Protein AF-0000000069672863 (afdb_homodimer)

Radius of gyration: 20.95 Å; Cα contacts (8 Å, |Δi|>4): 189; chains: 2; bounding box: 41×64×48 Å

Nearest PDB structures (foldseek):
  5hoo-assembly1_B  TM=9.006E-01  e=3.457E-02  Drosophila mauritiana
  7s03-assembly1_A-2  TM=8.846E-01  e=3.664E-02  Homo sapiens
  5hoo-assembly1_A  TM=9.008E-01  e=4.624E-02  Drosophila mauritiana
  4u7b-assembly2_G-2  TM=9.005E-01  e=2.976E-01  Drosophila mauritiana
  4r79-assembly1_B  TM=8.724E-01  e=5.643E-01  Drosophila mauritiana

Foldseek 3Di:
DEAADADDDQLRLLVQLLVVVVVVDDLLLSLLVSCVHHNNPNDQSVRSVVSSVVVVVPDDDSDPPPPPPDPPPPPPDDPPDPPVPPPPPPVSPDPPPSPNPPPPPPPD/DEAADADDDQLRLLVQLLVVVVVVDDLLLSLLVSCVHHNNPNDDSVRSVVSSVVVVVPDDDSDPPPPPPDPPPPPPDDPPDPPVPPPPPPVSPDPPPSPNPPPPPPPD

Solvent-accessible surface area (backbone atoms only — not comparable to full-atom values): 13646 Å² total; per-residue (Å²): 132,58,44,71,43,88,70,80,51,70,48,36,53,48,34,40,49,49,50,39,46,26,63,64,47,49,58,67,56,43,39,34,56,50,26,62,31,52,33,82,82,70,62,53,57,71,56,48,46,52,49,50,52,40,48,72,75,62,58,70,74,63,61,78,68,71,66,66,70,75,72,78,74,80,69,84,75,84,75,65,78,74,74,77,63,75,69,75,68,63,78,70,71,68,85,62,69,70,74,53,73,70,81,70,77,73,70,127,132,60,45,71,43,87,69,78,52,71,46,37,54,48,34,39,49,49,50,39,45,26,63,64,47,50,55,68,55,42,40,33,56,49,25,61,32,52,32,82,83,70,63,56,60,72,56,46,46,52,50,51,53,40,48,73,76,61,60,71,74,63,63,79,72,70,66,68,69,78,73,77,75,78,70,82,75,83,76,65,79,69,77,75,65,76,68,75,69,65,76,70,70,68,84,63,70,70,75,51,74,69,83,70,78,71,72,124

Sequence (216 aa):
MVRNLDTYSKVQVRGTARFLWAKRFKSREIHCEVSAVYGPHVMLRPAIVKWGLQFEDGRTDLTNVKRQGRATTVSKRILHGALGGRYYSQQWQSERRTHCTGFGNIRWMVRNLDTYSKVQVRGTARFLWAKRFKSREIHCEVSAVYGPHVMLRPAIVKWGLQFEDGRTDLTNVKRQGRATTVSKRILHGALGGRYYSQQWQSERRTHCTGFGNIRW

Organism: Araneus ventricosus (NCBI:txid182803)

Secondary structure (DSSP, 8-state):
-PPP-----HHHHHHHHHHHHHTT--HHHHHHHHHHHH-TTS--HHHHHHHHHHHHHT----S------------------------------S--------STT---/-PPP-----HHHHHHHHHHHHHTT--HHHHHHHHHHHH-TTS--HHHHHHHHHHHHHT----S------------------------------S--------STT---

pLDDT: mean 71.73, std 28.73, range [23.58, 98.44]

Structure (mmCIF, N/CA/C/O backbone):
data_AF-0000000069672863-model_v1
#
loop_
_entity.id
_entity.type
_entity.pdbx_description
1 polymer 'Mos1 transposase HTH domain-containing protein'
#
loop_
_atom_site.group_PDB
_atom_site.id
_atom_site.type_symbol
_atom_site.label_atom_id
_atom_site.label_alt_id
_atom_site.label_comp_id
_atom_site.label_asym_id
_atom_site.label_entity_id
_atom_site.label_seq_id
_atom_site.pdbx_PDB_ins_code
_atom_site.Cartn_x
_atom_site.Cartn_y
_atom_site.Cartn_z
_atom_site.occupancy
_atom_site.B_iso_or_equiv
_atom_site.auth_seq_id
_atom_site.auth_comp_id
_atom_site.auth_asym_id
_atom_site.auth_atom_id
_atom_site.pdbx_PDB_model_num
ATOM 1 N N . MET A 1 1 ? 2.553 -2.205 18.281 1 82.88 1 MET A N 1
ATOM 2 C CA . MET A 1 1 ? 1.14 -2.34 17.938 1 82.88 1 MET A CA 1
ATOM 3 C C . MET A 1 1 ? 0.812 -1.565 16.672 1 82.88 1 MET A C 1
ATOM 5 O O . MET A 1 1 ? 1.215 -0.41 16.531 1 82.88 1 MET A O 1
ATOM 9 N N . VAL A 1 2 ? 0.282 -2.213 15.633 1 91.81 2 VAL A N 1
ATOM 10 C CA . VAL A 1 2 ? -0.052 -1.595 14.352 1 91.81 2 VAL A CA 1
ATOM 11 C C . VAL A 1 2 ? -1.453 -0.992 14.414 1 91.81 2 VAL A C 1
ATOM 13 O O . VAL A 1 2 ? -2.244 -1.339 15.297 1 91.81 2 VAL A O 1
ATOM 16 N N . ARG A 1 3 ? -1.724 0.07 13.75 1 94.81 3 ARG A N 1
ATOM 17 C CA . ARG A 1 3 ? -3.08 0.585 13.594 1 94.81 3 ARG A CA 1
ATOM 18 C C . ARG A 1 3 ? -3.896 -0.302 12.656 1 94.81 3 ARG A C 1
ATOM 20 O O . ARG A 1 3 ? -3.506 -0.526 11.508 1 94.81 3 ARG A O 1
ATOM 27 N N . ASN A 1 4 ? -4.973 -0.811 13.164 1 95.19 4 ASN A N 1
ATOM 28 C CA . ASN A 1 4 ? -5.82 -1.626 12.305 1 95.19 4 ASN A CA 1
ATOM 29 C C . ASN A 1 4 ? -6.676 -0.763 11.383 1 95.19 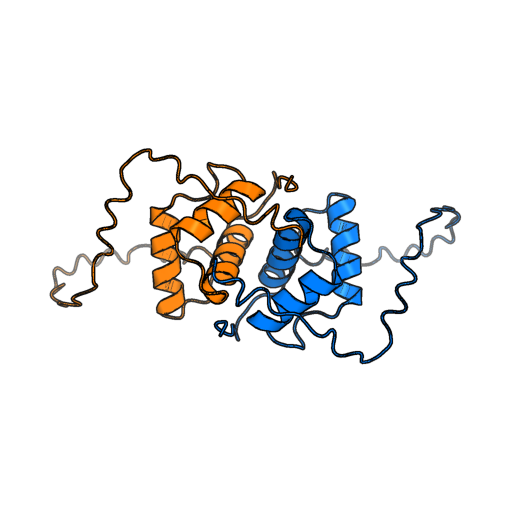4 ASN A C 1
ATOM 31 O O . ASN A 1 4 ? -7.277 0.219 11.82 1 95.19 4 ASN A O 1
ATOM 35 N N . LEU A 1 5 ? -6.691 -1.116 10.141 1 96.88 5 LEU A N 1
ATOM 36 C CA . LEU A 1 5 ? -7.508 -0.416 9.148 1 96.88 5 LEU A CA 1
ATOM 37 C C . LEU A 1 5 ? -8.758 -1.217 8.82 1 96.88 5 LEU A C 1
ATOM 39 O O . LEU A 1 5 ? -8.68 -2.26 8.164 1 96.88 5 LEU A O 1
ATOM 43 N N . ASP A 1 6 ? -9.875 -0.746 9.188 1 93.5 6 ASP A N 1
ATOM 44 C CA . ASP A 1 6 ? -11.125 -1.475 9.023 1 93.5 6 ASP A CA 1
ATOM 45 C C . ASP A 1 6 ? -11.758 -1.188 7.66 1 93.5 6 ASP A C 1
ATOM 47 O O . ASP A 1 6 ? -12.547 -1.984 7.16 1 93.5 6 ASP A O 1
ATOM 51 N N . THR A 1 7 ? -11.469 0.005 7.18 1 95.19 7 THR A N 1
ATOM 52 C CA . THR A 1 7 ? -12.008 0.366 5.875 1 95.19 7 THR A CA 1
ATOM 53 C C . THR A 1 7 ? -10.891 0.453 4.836 1 95.19 7 THR A C 1
ATOM 55 O O . THR A 1 7 ? -9.906 1.158 5.035 1 95.19 7 THR A O 1
ATOM 58 N N . TYR A 1 8 ? -11.062 -0.296 3.854 1 94.19 8 TYR A N 1
ATOM 59 C CA . TYR A 1 8 ? -10.094 -0.339 2.766 1 94.19 8 TYR A CA 1
ATOM 60 C C . TYR A 1 8 ? -10.742 -0.82 1.474 1 94.19 8 TYR A C 1
ATOM 62 O O . TYR A 1 8 ? -11.758 -1.519 1.505 1 94.19 8 TYR A O 1
ATOM 70 N N . SER A 1 9 ? -10.156 -0.44 0.381 1 93.5 9 SER A N 1
ATOM 71 C CA . SER A 1 9 ? -10.594 -0.958 -0.91 1 93.5 9 SER A CA 1
ATOM 72 C C . SER A 1 9 ? -9.703 -2.107 -1.376 1 93.5 9 SER A C 1
ATOM 74 O O . SER A 1 9 ? -8.57 -2.248 -0.915 1 93.5 9 SER A O 1
ATOM 76 N N . LYS A 1 10 ? -10.258 -2.889 -2.303 1 93.62 10 LYS A N 1
ATOM 77 C CA . LYS A 1 10 ? -9.477 -3.98 -2.869 1 93.62 10 LYS A CA 1
ATOM 78 C C . LYS A 1 10 ? -8.219 -3.455 -3.564 1 93.62 10 LYS A C 1
ATOM 80 O O . LYS A 1 10 ? -7.164 -4.082 -3.506 1 93.62 10 LYS A O 1
ATOM 85 N N . VAL A 1 11 ? -8.391 -2.373 -4.211 1 94.12 11 VAL A N 1
ATOM 86 C CA . VAL A 1 11 ? -7.273 -1.771 -4.93 1 94.12 11 VAL A CA 1
ATOM 87 C C . VAL A 1 11 ? -6.172 -1.381 -3.945 1 94.12 11 VAL A C 1
ATOM 89 O O . VAL A 1 11 ? -4.984 -1.571 -4.223 1 94.12 11 VAL A O 1
ATOM 92 N N . GLN A 1 12 ? -6.551 -0.882 -2.783 1 95.38 12 GLN A N 1
ATOM 93 C CA . GLN A 1 12 ? -5.586 -0.505 -1.754 1 95.38 12 GLN A CA 1
ATOM 94 C C . GLN A 1 12 ? -4.805 -1.719 -1.261 1 95.38 12 GLN A C 1
ATOM 96 O O . GLN A 1 12 ? -3.582 -1.663 -1.128 1 95.38 12 GLN A O 1
ATOM 101 N N . VAL A 1 13 ? -5.508 -2.783 -1.028 1 96.62 13 VAL A N 1
ATOM 102 C CA . VAL A 1 13 ? -4.875 -3.994 -0.511 1 96.62 13 VAL A CA 1
ATOM 103 C C . VAL A 1 13 ? -3.924 -4.566 -1.558 1 96.62 13 VAL A C 1
ATOM 105 O O . VAL A 1 13 ? -2.783 -4.918 -1.244 1 96.62 13 VAL A O 1
ATOM 108 N N . ARG A 1 14 ? -4.363 -4.605 -2.783 1 97.38 14 ARG A N 1
ATOM 109 C CA . ARG A 1 14 ? -3.521 -5.125 -3.857 1 97.38 14 ARG A CA 1
ATOM 110 C C . ARG A 1 14 ? -2.314 -4.223 -4.09 1 97.38 14 ARG A C 1
ATOM 112 O O . ARG A 1 14 ? -1.21 -4.707 -4.348 1 97.38 14 ARG A O 1
ATOM 119 N N . GLY A 1 15 ? -2.559 -2.965 -4.004 1 97.69 15 GLY A N 1
ATOM 120 C CA . GLY A 1 15 ? -1.449 -2.029 -4.098 1 97.69 15 GLY A CA 1
ATOM 121 C C . GLY A 1 15 ? -0.426 -2.207 -2.992 1 97.69 15 GLY A C 1
ATOM 122 O O . GLY A 1 15 ? 0.779 -2.098 -3.23 1 97.69 15 GLY A O 1
ATOM 123 N N . THR A 1 16 ? -0.883 -2.447 -1.791 1 98.19 16 THR A N 1
ATOM 124 C CA . THR A 1 16 ? 0.009 -2.721 -0.669 1 98.19 16 THR A CA 1
ATOM 125 C C . THR A 1 16 ? 0.812 -3.994 -0.915 1 98.19 16 THR A C 1
ATOM 127 O O . THR A 1 16 ? 2.021 -4.027 -0.676 1 98.19 16 THR A O 1
ATOM 130 N N . ALA A 1 17 ? 0.138 -5.016 -1.442 1 98.38 17 ALA A N 1
ATOM 131 C CA . ALA A 1 17 ? 0.834 -6.25 -1.789 1 98.38 17 ALA A CA 1
ATOM 132 C C . ALA A 1 17 ? 1.903 -6 -2.848 1 98.38 17 ALA A C 1
ATOM 134 O O . ALA A 1 17 ? 3.012 -6.531 -2.756 1 98.38 17 ALA A O 1
ATOM 135 N N . ARG A 1 18 ? 1.562 -5.191 -3.791 1 98.44 18 ARG A N 1
ATOM 136 C CA . ARG A 1 18 ? 2.508 -4.848 -4.848 1 98.44 18 ARG A CA 1
ATOM 137 C C . ARG A 1 18 ? 3.713 -4.105 -4.285 1 98.44 18 ARG A C 1
ATOM 139 O O . ARG A 1 18 ? 4.852 -4.367 -4.676 1 98.44 18 ARG A O 1
ATOM 146 N N . PHE A 1 19 ? 3.449 -3.236 -3.326 1 98.25 19 PHE A N 1
ATOM 147 C CA . PHE A 1 19 ? 4.504 -2.475 -2.666 1 98.25 19 PHE A CA 1
ATOM 148 C C . PHE A 1 19 ? 5.449 -3.402 -1.909 1 98.25 19 PHE A C 1
ATOM 150 O O . PHE A 1 19 ? 6.668 -3.291 -2.033 1 98.25 19 PHE A O 1
ATOM 157 N N . LEU A 1 20 ? 4.941 -4.305 -1.196 1 98.19 20 LEU A N 1
ATOM 158 C CA . LEU A 1 20 ? 5.75 -5.242 -0.421 1 98.19 20 LEU A CA 1
ATOM 159 C C . LEU A 1 20 ? 6.484 -6.215 -1.338 1 98.19 20 LEU A C 1
ATOM 161 O O . LEU A 1 20 ? 7.625 -6.598 -1.057 1 98.19 20 LEU A O 1
ATOM 165 N N . TRP A 1 21 ? 5.77 -6.547 -2.432 1 97.94 21 TRP A N 1
ATOM 166 C CA . TRP A 1 21 ? 6.414 -7.355 -3.461 1 97.94 21 TRP A CA 1
ATOM 167 C C . TRP A 1 21 ? 7.605 -6.617 -4.066 1 97.94 21 TRP A C 1
ATOM 169 O O . TRP A 1 21 ? 8.672 -7.203 -4.262 1 97.94 21 TRP A O 1
ATOM 179 N N . ALA A 1 22 ? 7.371 -5.371 -4.32 1 98.06 22 ALA A N 1
ATOM 180 C CA . ALA A 1 22 ? 8.453 -4.555 -4.863 1 98.06 22 ALA A CA 1
ATOM 181 C C . ALA A 1 22 ? 9.617 -4.449 -3.881 1 98.06 22 ALA A C 1
ATOM 183 O O . ALA A 1 22 ? 10.773 -4.309 -4.289 1 98.06 22 ALA A O 1
ATOM 184 N N . LYS A 1 23 ? 9.336 -4.484 -2.596 1 97.19 23 LYS A N 1
ATOM 185 C CA . LYS A 1 23 ? 10.359 -4.465 -1.55 1 97.19 23 LYS A CA 1
ATOM 186 C C . LYS A 1 23 ? 11.008 -5.836 -1.395 1 97.19 23 LYS A C 1
ATOM 188 O O . LYS A 1 23 ? 11.836 -6.039 -0.501 1 97.19 23 LYS A O 1
ATOM 193 N N . ARG A 1 24 ? 10.625 -6.824 -2.145 1 96 24 ARG A N 1
ATOM 194 C CA . ARG A 1 24 ? 11.211 -8.156 -2.244 1 96 24 ARG A CA 1
ATOM 195 C C . ARG A 1 24 ? 10.773 -9.039 -1.082 1 96 24 ARG A C 1
ATOM 197 O O . ARG A 1 24 ? 11.461 -9.984 -0.716 1 96 24 ARG A O 1
ATOM 204 N N . PHE A 1 25 ? 9.617 -8.734 -0.494 1 95.88 25 PHE A N 1
ATOM 205 C CA . PHE A 1 25 ? 9.055 -9.617 0.519 1 95.88 25 PHE A CA 1
ATOM 206 C C . PHE A 1 25 ? 8.547 -10.914 -0.111 1 95.88 25 PHE A C 1
ATOM 208 O O . PHE A 1 25 ? 8.016 -10.898 -1.223 1 95.88 25 PHE A O 1
ATOM 215 N N . LYS A 1 26 ? 8.711 -11.977 0.714 1 96 26 LYS A N 1
ATOM 216 C CA . LYS A 1 26 ? 8.125 -13.25 0.302 1 96 26 LYS A CA 1
ATOM 217 C C . LYS A 1 26 ? 6.621 -13.266 0.549 1 96 26 LYS A C 1
ATOM 219 O O . LYS A 1 26 ? 6.113 -12.508 1.372 1 96 26 LYS A O 1
ATOM 224 N N . SER A 1 27 ? 5.957 -14.133 -0.18 1 96.44 27 SER A N 1
ATOM 225 C CA . SER A 1 27 ? 4.504 -14.203 -0.113 1 96.44 27 SER A CA 1
ATOM 226 C C . SER A 1 27 ? 4.023 -14.391 1.321 1 96.44 27 SER A C 1
ATOM 228 O O . SER A 1 27 ? 3.006 -13.828 1.724 1 96.44 27 SER A O 1
ATOM 230 N N . ARG A 1 28 ? 4.727 -15.188 2.049 1 93.75 28 ARG A N 1
ATOM 231 C CA . ARG A 1 28 ? 4.367 -15.414 3.445 1 93.75 28 ARG A CA 1
ATOM 232 C C . ARG A 1 28 ? 4.492 -14.125 4.254 1 93.75 28 ARG A C 1
ATOM 234 O O . ARG A 1 28 ? 3.619 -13.812 5.07 1 93.75 28 ARG A O 1
ATOM 241 N N . GLU A 1 29 ? 5.559 -13.414 4.07 1 95.12 29 GLU A N 1
ATOM 242 C CA . GLU A 1 29 ? 5.789 -12.148 4.77 1 95.12 29 GLU A CA 1
ATOM 243 C C . GLU A 1 29 ? 4.758 -11.102 4.375 1 95.12 29 GLU A C 1
ATOM 245 O O . GLU A 1 29 ? 4.27 -10.352 5.223 1 95.12 29 GLU A O 1
ATOM 250 N N . ILE A 1 30 ? 4.461 -11.133 3.092 1 97.56 30 ILE A N 1
ATOM 251 C CA . ILE A 1 30 ? 3.449 -10.203 2.607 1 97.56 30 ILE A CA 1
ATOM 252 C C . ILE A 1 30 ? 2.113 -10.492 3.285 1 97.56 30 ILE A C 1
ATOM 254 O O . ILE A 1 30 ? 1.446 -9.57 3.773 1 97.56 30 ILE A O 1
ATOM 258 N N . HIS A 1 31 ? 1.798 -11.727 3.332 1 96.75 31 HIS A N 1
ATOM 259 C CA . HIS A 1 31 ? 0.547 -12.109 3.977 1 96.75 31 HIS A CA 1
ATOM 260 C C . HIS A 1 31 ? 0.521 -11.672 5.438 1 96.75 31 HIS A C 1
ATOM 262 O O . HIS A 1 31 ? -0.484 -11.133 5.91 1 96.75 31 HIS A O 1
ATOM 268 N N . CYS A 1 32 ? 1.566 -11.789 6.117 1 95.38 32 CYS A N 1
ATOM 269 C CA . CYS A 1 32 ? 1.652 -11.422 7.523 1 95.38 32 CYS A CA 1
ATOM 270 C C . CYS A 1 32 ? 1.487 -9.914 7.707 1 95.38 32 CYS A C 1
ATOM 272 O O . CYS A 1 32 ? 0.72 -9.469 8.562 1 95.38 32 CYS A O 1
ATOM 274 N N . GLU A 1 33 ? 2.158 -9.188 6.863 1 96.69 33 GLU A N 1
ATOM 275 C CA . GLU A 1 33 ? 2.115 -7.73 6.984 1 96.69 33 GLU A CA 1
ATOM 276 C C . GLU A 1 33 ? 0.731 -7.191 6.637 1 96.69 33 GLU A C 1
ATOM 278 O O . GLU A 1 33 ? 0.2 -6.332 7.344 1 96.69 33 GLU A O 1
ATOM 283 N N . VAL A 1 34 ? 0.149 -7.719 5.625 1 97.38 34 VAL A N 1
ATOM 284 C CA . VAL A 1 34 ? -1.158 -7.258 5.168 1 97.38 34 VAL A CA 1
ATOM 285 C C . VAL A 1 34 ? -2.227 -7.648 6.188 1 97.38 34 VAL A C 1
ATOM 287 O O . VAL A 1 34 ? -3.092 -6.84 6.531 1 97.38 34 VAL A O 1
ATOM 290 N N . SER A 1 35 ? -2.102 -8.844 6.727 1 96.62 35 SER A N 1
ATOM 291 C CA . SER A 1 35 ? -3.084 -9.32 7.695 1 96.62 35 SER A CA 1
ATOM 292 C C . SER A 1 35 ? -2.979 -8.547 9.008 1 96.62 35 SER A C 1
ATOM 294 O O . SER A 1 35 ? -3.982 -8.336 9.695 1 96.62 35 SER A O 1
ATOM 296 N N . ALA A 1 36 ? -1.783 -8.148 9.305 1 95.5 36 ALA A N 1
ATOM 297 C CA . ALA A 1 36 ? -1.552 -7.395 10.539 1 95.5 36 ALA A CA 1
ATOM 298 C C . ALA A 1 36 ? -2.27 -6.047 10.5 1 95.5 36 ALA A C 1
ATOM 300 O O . ALA A 1 36 ? -2.781 -5.582 11.523 1 95.5 36 ALA A O 1
ATOM 301 N N . VAL A 1 37 ? -2.324 -5.484 9.344 1 97.5 37 VAL A N 1
ATOM 302 C CA . VAL A 1 37 ? -2.832 -4.121 9.227 1 97.5 37 VAL A CA 1
ATOM 303 C C . VAL A 1 37 ? -4.316 -4.152 8.867 1 97.5 37 VAL A C 1
ATOM 305 O O . VAL A 1 37 ? -5.117 -3.428 9.469 1 97.5 37 VAL A O 1
ATOM 308 N N . TYR A 1 38 ? -4.727 -5.039 7.957 1 97.25 38 TYR A N 1
ATOM 309 C CA . TYR A 1 38 ? -6.082 -5.004 7.41 1 97.25 38 TYR A CA 1
ATOM 310 C C . TYR A 1 38 ? -6.953 -6.074 8.055 1 97.25 38 TYR A C 1
ATOM 312 O O . TYR A 1 38 ? -8.18 -6.039 7.938 1 97.25 38 TYR A O 1
ATOM 320 N N . GLY A 1 39 ? -6.34 -7.051 8.695 1 95.12 39 GLY A N 1
ATOM 321 C CA . GLY A 1 39 ? -7.082 -8.141 9.297 1 95.12 39 GLY A CA 1
ATOM 322 C C . GLY A 1 39 ? -6.781 -9.492 8.672 1 95.12 39 GLY A C 1
ATOM 323 O O . GLY A 1 39 ? -6.211 -9.555 7.578 1 95.12 39 GLY A O 1
ATOM 324 N N . PRO A 1 40 ? -7.168 -10.539 9.297 1 91.31 40 PRO A N 1
ATOM 325 C CA . PRO A 1 40 ? -6.801 -11.883 8.852 1 91.31 40 PRO A CA 1
ATOM 326 C C . PRO A 1 40 ? -7.57 -12.32 7.605 1 91.31 40 PRO A C 1
ATOM 328 O O . PRO A 1 40 ? -7.133 -13.227 6.891 1 91.31 40 PRO A O 1
ATOM 331 N N . HIS A 1 41 ? -8.703 -11.688 7.254 1 90.75 41 HIS A N 1
ATOM 332 C CA . HIS A 1 41 ? -9.547 -12.148 6.16 1 90.75 41 HIS A CA 1
ATOM 333 C C . HIS A 1 41 ? -9.398 -11.258 4.93 1 90.75 41 HIS A C 1
ATOM 335 O O . HIS A 1 41 ? -10.164 -11.383 3.973 1 90.75 41 HIS A O 1
ATOM 341 N N . VAL A 1 42 ? -8.43 -10.469 4.895 1 95.06 42 VAL A N 1
ATOM 342 C CA . VAL A 1 42 ? -8.312 -9.461 3.844 1 95.06 42 VAL A CA 1
ATOM 343 C C . VAL A 1 42 ? -7.906 -10.133 2.533 1 95.06 42 VAL A C 1
ATOM 345 O O . VAL A 1 42 ? -8.469 -9.828 1.475 1 95.06 42 VAL A O 1
ATOM 348 N N . MET A 1 43 ? -6.844 -11.016 2.598 1 95 43 MET A N 1
ATOM 349 C CA . MET A 1 43 ? -6.324 -11.68 1.408 1 95 43 MET A CA 1
ATOM 350 C C . MET A 1 43 ? -5.645 -13 1.775 1 95 43 MET A C 1
ATOM 352 O O . MET A 1 43 ? -4.738 -13.023 2.611 1 95 43 MET A O 1
ATOM 356 N N . LEU A 1 44 ? -6.074 -14.016 1.121 1 94.25 44 LEU A N 1
ATOM 357 C CA . LEU A 1 44 ? -5.504 -15.328 1.389 1 94.25 44 LEU A CA 1
ATOM 358 C C . LEU A 1 44 ? -4.133 -15.477 0.733 1 94.25 44 LEU A C 1
ATOM 360 O O . LEU A 1 44 ? -3.84 -14.797 -0.254 1 94.25 44 LEU A O 1
ATOM 364 N N . ARG A 1 45 ? -3.375 -16.312 1.298 1 93.88 45 ARG A N 1
ATOM 365 C CA . ARG A 1 45 ? -2.002 -16.5 0.839 1 93.88 45 ARG A CA 1
ATOM 366 C C . ARG A 1 45 ? -1.964 -16.906 -0.628 1 93.88 45 ARG A C 1
ATOM 368 O O . ARG A 1 45 ? -1.159 -16.391 -1.404 1 93.88 45 ARG A O 1
ATOM 375 N N . PRO A 1 46 ? -2.857 -17.875 -1.082 1 95.81 46 PRO A N 1
ATOM 376 C CA . PRO A 1 46 ? -2.824 -18.219 -2.508 1 95.81 46 PRO A CA 1
ATOM 377 C C . PRO A 1 46 ? -3.105 -17 -3.404 1 95.81 46 PRO A C 1
ATOM 379 O O . PRO A 1 46 ? -2.553 -16.906 -4.504 1 95.81 46 PRO A O 1
ATOM 382 N N . ALA A 1 47 ? -3.949 -16.203 -2.934 1 96.69 47 ALA A N 1
ATOM 383 C CA . ALA A 1 47 ? -4.246 -14.992 -3.695 1 96.69 47 ALA A CA 1
ATOM 384 C C . ALA A 1 47 ? -3.033 -14.07 -3.76 1 96.69 47 ALA A C 1
ATOM 386 O O . ALA A 1 47 ? -2.746 -13.484 -4.805 1 96.69 47 ALA A O 1
ATOM 387 N N . ILE A 1 48 ? -2.305 -14.016 -2.691 1 97.44 48 ILE A N 1
ATOM 388 C CA . ILE A 1 48 ? -1.1 -13.203 -2.652 1 97.44 48 ILE A CA 1
ATOM 389 C C . ILE A 1 48 ? -0.068 -13.75 -3.633 1 97.44 48 ILE A C 1
ATOM 391 O O . ILE A 1 48 ? 0.569 -12.992 -4.367 1 97.44 48 ILE A O 1
ATOM 395 N N . VAL A 1 49 ? 0.07 -15.031 -3.664 1 97.06 49 VAL A N 1
ATOM 396 C CA . VAL A 1 49 ? 1 -15.68 -4.586 1 97.06 49 VAL A CA 1
ATOM 397 C C . VAL A 1 49 ? 0.595 -15.367 -6.027 1 97.06 49 VAL A C 1
ATOM 399 O O . VAL A 1 49 ? 1.441 -15.039 -6.859 1 97.06 49 VAL A O 1
ATOM 402 N N . LYS A 1 50 ? -0.699 -15.477 -6.266 1 96.56 50 LYS A N 1
ATOM 403 C CA . LYS A 1 50 ? -1.214 -15.211 -7.605 1 96.56 50 LYS A CA 1
ATOM 404 C C . LYS A 1 50 ? -0.918 -13.781 -8.031 1 96.56 50 LYS A C 1
ATOM 406 O O . LYS A 1 50 ? -0.479 -13.539 -9.156 1 96.56 50 LYS A O 1
ATOM 411 N N . TRP A 1 51 ? -1.174 -12.859 -7.188 1 96.69 51 TRP A N 1
ATOM 412 C CA . TRP A 1 51 ? -0.877 -11.469 -7.496 1 96.69 51 TRP A CA 1
ATOM 413 C C . TRP A 1 51 ? 0.619 -11.266 -7.719 1 96.69 51 TRP A C 1
ATOM 415 O O . TRP A 1 51 ? 1.025 -10.5 -8.594 1 96.69 51 TRP A O 1
ATOM 425 N N . GLY A 1 52 ? 1.439 -11.922 -6.855 1 97.12 52 GLY A N 1
ATOM 426 C CA . GLY A 1 52 ? 2.877 -11.844 -7.066 1 97.12 52 GLY A CA 1
ATOM 427 C C . GLY A 1 52 ? 3.297 -12.25 -8.469 1 97.12 52 GLY A C 1
ATOM 428 O O . GLY A 1 52 ? 4.156 -11.609 -9.07 1 97.12 52 GLY A O 1
ATOM 429 N N . LEU A 1 53 ? 2.709 -13.273 -8.914 1 96.81 53 LEU A N 1
ATOM 430 C CA . LEU A 1 53 ? 2.988 -13.75 -10.266 1 96.81 53 LEU A CA 1
ATOM 431 C C . LEU A 1 53 ? 2.545 -12.719 -11.297 1 96.81 53 LEU A C 1
ATOM 433 O O . LEU A 1 53 ? 3.234 -12.5 -12.297 1 96.81 53 LEU A O 1
ATOM 437 N N . GLN A 1 54 ? 1.467 -12.133 -11.086 1 96.38 54 GLN A N 1
ATOM 438 C CA . GLN A 1 54 ? 0.969 -11.109 -12 1 96.38 54 GLN A CA 1
ATOM 439 C C . GLN A 1 54 ? 1.875 -9.875 -11.992 1 96.38 54 GLN A C 1
ATOM 441 O O . GLN A 1 54 ? 2.107 -9.266 -13.031 1 96.38 54 GLN A O 1
ATOM 446 N N . PHE A 1 55 ? 2.373 -9.523 -10.844 1 96.62 55 PHE A N 1
ATOM 447 C CA . PHE A 1 55 ? 3.303 -8.406 -10.766 1 96.62 55 PHE A CA 1
ATOM 448 C C . PHE A 1 55 ? 4.598 -8.719 -11.508 1 96.62 55 PHE A C 1
ATOM 450 O O . PHE A 1 55 ? 5.168 -7.852 -12.172 1 96.62 55 PHE A O 1
ATOM 457 N N . GLU A 1 56 ? 4.996 -9.945 -11.336 1 96.69 56 GLU A N 1
ATOM 458 C CA . GLU A 1 56 ? 6.191 -10.391 -12.047 1 96.69 56 GLU A CA 1
ATOM 459 C C . GLU A 1 56 ? 6 -10.328 -13.555 1 96.69 56 GLU A C 1
ATOM 461 O O . GLU A 1 56 ? 6.926 -9.984 -14.297 1 96.69 56 GLU A O 1
ATOM 466 N N . ASP A 1 57 ? 4.816 -10.586 -14.031 1 95.62 57 ASP A N 1
ATOM 467 C CA . ASP A 1 57 ? 4.48 -10.562 -15.453 1 95.62 57 ASP A CA 1
ATOM 468 C C . ASP A 1 57 ? 4.301 -9.133 -15.953 1 95.62 57 ASP A C 1
ATOM 470 O O . ASP A 1 57 ? 4.191 -8.906 -17.156 1 95.62 57 ASP A O 1
ATOM 474 N N . GLY A 1 58 ? 4.191 -8.188 -15.039 1 93.69 58 GLY A N 1
ATOM 475 C CA . GLY A 1 58 ? 4.16 -6.793 -15.43 1 93.69 58 GLY A CA 1
ATOM 476 C C . GLY A 1 58 ? 2.783 -6.168 -15.312 1 93.69 58 GLY A C 1
ATOM 477 O O . GLY A 1 58 ? 2.539 -5.082 -15.844 1 93.69 58 GLY A O 1
ATOM 478 N N . ARG A 1 59 ? 1.897 -6.809 -14.625 1 91.81 59 ARG A N 1
ATOM 479 C CA . ARG A 1 59 ? 0.564 -6.242 -14.453 1 91.81 59 ARG A CA 1
ATOM 480 C C . ARG A 1 59 ? 0.61 -4.988 -13.586 1 91.81 59 ARG A C 1
ATOM 482 O O . ARG A 1 59 ? 1.208 -4.992 -12.508 1 91.81 59 ARG A O 1
ATOM 489 N N . THR A 1 60 ? -0.049 -3.914 -14 1 90.56 60 THR A N 1
ATOM 490 C CA . THR A 1 60 ? -0.056 -2.652 -13.266 1 90.56 60 THR A CA 1
ATOM 491 C C . THR A 1 60 ? -1.474 -2.283 -12.836 1 90.56 60 THR A C 1
ATOM 493 O O . THR A 1 60 ? -1.662 -1.456 -11.938 1 90.56 60 THR A O 1
ATOM 496 N N . ASP A 1 61 ? -2.4 -2.9 -13.523 1 91.44 61 ASP A N 1
ATOM 497 C CA . ASP A 1 61 ? -3.795 -2.648 -13.172 1 91.44 61 ASP A CA 1
ATOM 498 C C . ASP A 1 61 ? -4.207 -3.465 -11.945 1 91.44 61 ASP A C 1
ATOM 500 O O . ASP A 1 61 ? -4.125 -4.695 -11.961 1 91.44 61 ASP A O 1
ATOM 504 N N . LEU A 1 62 ? -4.648 -2.811 -11 1 93.88 62 LEU A N 1
ATOM 505 C CA . LEU A 1 62 ? -4.969 -3.447 -9.734 1 93.88 62 LEU A CA 1
ATOM 506 C C . LEU A 1 62 ? -6.461 -3.729 -9.625 1 93.88 62 LEU A C 1
ATOM 508 O O . LEU A 1 62 ? -6.934 -4.223 -8.602 1 93.88 62 LEU A O 1
ATOM 512 N N . THR A 1 63 ? -7.18 -3.27 -10.734 1 87.38 63 THR A N 1
ATOM 513 C CA . THR A 1 63 ? -8.625 -3.473 -10.742 1 87.38 63 THR A CA 1
ATOM 514 C C . THR A 1 63 ? -8.984 -4.812 -11.383 1 87.38 63 THR A C 1
ATOM 516 O O . THR A 1 63 ? -8.133 -5.449 -12.016 1 87.38 63 THR A O 1
ATOM 519 N N . ASN A 1 64 ? -10.156 -5.273 -10.977 1 73.25 64 ASN A N 1
ATOM 520 C CA . ASN A 1 64 ? -10.578 -6.52 -11.609 1 73.25 64 ASN A CA 1
ATOM 521 C C . ASN A 1 64 ? -10.664 -6.375 -13.125 1 73.25 64 ASN A C 1
ATOM 523 O O . ASN A 1 64 ? -11.188 -5.379 -13.625 1 73.25 64 ASN A O 1
ATOM 527 N N . VAL A 1 65 ? -9.906 -7.023 -13.742 1 56.56 65 VAL A N 1
ATOM 528 C CA . VAL A 1 65 ? -10.062 -7.039 -15.195 1 56.56 65 VAL A CA 1
ATOM 529 C C . VAL A 1 65 ? -11.516 -7.316 -15.555 1 56.56 65 VAL A C 1
ATOM 531 O O . VAL A 1 65 ? -12.109 -8.289 -15.078 1 56.56 65 VAL A O 1
ATOM 534 N N . LYS A 1 66 ? -12.289 -6.141 -15.836 1 53.31 66 LYS A N 1
ATOM 535 C CA . LYS A 1 66 ? -13.602 -6.461 -16.391 1 53.31 66 LYS A CA 1
ATOM 536 C C . LYS A 1 66 ? -13.539 -7.719 -17.25 1 53.31 66 LYS A C 1
ATOM 538 O O . LYS A 1 66 ? -12.656 -7.855 -18.094 1 53.31 66 LYS A O 1
ATOM 543 N N . ARG A 1 67 ? -13.828 -8.797 -16.578 1 46.78 67 ARG A N 1
ATOM 544 C CA . ARG A 1 67 ? -14.102 -9.883 -17.516 1 46.78 67 ARG A CA 1
ATOM 545 C C . ARG A 1 67 ? -14.836 -9.367 -18.75 1 46.78 67 ARG A C 1
ATOM 547 O O . ARG A 1 67 ? -15.891 -8.742 -18.625 1 46.78 67 ARG A O 1
ATOM 554 N N . GLN A 1 68 ? -14.18 -8.703 -19.547 1 45.31 68 GLN A N 1
ATOM 555 C CA . GLN A 1 68 ? -15.031 -8.664 -20.734 1 45.31 68 GLN A CA 1
ATOM 556 C C . GLN A 1 68 ? -15.789 -9.977 -20.906 1 45.31 68 GLN A C 1
ATOM 558 O O . GLN A 1 68 ? -15.266 -11.047 -20.594 1 45.31 68 GLN A O 1
ATOM 563 N N . GLY A 1 69 ? -17 -9.922 -20.531 1 39.59 69 GLY A N 1
ATOM 564 C CA . GLY A 1 69 ? -17.812 -11.102 -20.812 1 39.59 69 GLY A CA 1
ATOM 565 C C . GLY A 1 69 ? -17.188 -12.023 -21.844 1 39.59 69 GLY A C 1
ATOM 566 O O . GLY A 1 69 ? -16.375 -11.586 -22.656 1 39.59 69 GLY A O 1
ATOM 567 N N . ARG A 1 70 ? -17.156 -13.266 -21.734 1 44.88 70 ARG A N 1
ATOM 568 C CA . ARG A 1 70 ? -16.938 -14.32 -22.719 1 44.88 70 ARG A CA 1
ATOM 569 C C . ARG A 1 70 ? -17.516 -13.938 -24.078 1 44.88 70 ARG A C 1
ATOM 571 O O . ARG A 1 70 ? -18.703 -13.617 -24.172 1 44.88 70 ARG A O 1
ATOM 578 N N . ALA A 1 71 ? -16.906 -13.508 -24.984 1 44.41 71 ALA A N 1
ATOM 579 C CA . ALA A 1 71 ? -17.359 -13.977 -26.281 1 44.41 71 ALA A CA 1
ATOM 580 C C . ALA A 1 71 ? -17.625 -15.477 -26.266 1 44.41 71 ALA A C 1
ATOM 582 O O . ALA A 1 71 ? -16.828 -16.25 -25.734 1 44.41 71 ALA A O 1
ATOM 583 N N . THR A 1 72 ? -18.859 -16.141 -26.203 1 41.31 72 THR A N 1
ATOM 584 C CA . THR A 1 72 ? -19.234 -17.547 -26.266 1 41.31 72 THR A CA 1
ATOM 585 C C . THR A 1 72 ? -18.344 -18.297 -27.25 1 41.31 72 THR A C 1
ATOM 587 O O . THR A 1 72 ? -18.672 -19.422 -27.672 1 41.31 72 THR A O 1
ATOM 590 N N . THR A 1 73 ? -17.484 -17.734 -28.047 1 39.03 73 THR A N 1
ATOM 591 C CA . THR A 1 73 ? -16.984 -18.734 -28.984 1 39.03 73 THR A CA 1
ATOM 592 C C . THR A 1 73 ? -16.125 -19.766 -28.281 1 39.03 73 THR A C 1
ATOM 594 O O . THR A 1 73 ? -15.102 -19.438 -27.672 1 39.03 73 THR A O 1
ATOM 597 N N . VAL A 1 74 ? -16.766 -20.906 -27.75 1 38.38 74 VAL A N 1
ATOM 598 C CA . VAL A 1 74 ? -16.203 -22.172 -27.281 1 38.38 74 VAL A CA 1
ATOM 599 C C . VAL A 1 74 ? -15.062 -22.609 -28.188 1 38.38 74 VAL A C 1
ATOM 601 O O . VAL A 1 74 ? -15.297 -23.094 -29.297 1 38.38 74 VAL A O 1
ATOM 604 N N . SER A 1 75 ? -14.25 -21.766 -28.812 1 35.5 75 SER A N 1
ATOM 605 C CA . SER A 1 75 ? -13.297 -22.547 -29.609 1 35.5 75 SER A CA 1
ATOM 606 C C . SER A 1 75 ? -12.445 -23.438 -28.734 1 35.5 75 SER A C 1
ATOM 608 O O . SER A 1 75 ? -12.102 -23.078 -27.609 1 35.5 75 SER A O 1
ATOM 610 N N . LYS A 1 76 ? -12.25 -24.797 -28.953 1 33.72 76 LYS A N 1
ATOM 611 C CA . LYS A 1 76 ? -11.555 -25.984 -28.438 1 33.72 76 LYS A CA 1
ATOM 612 C C . LYS A 1 76 ? -10.055 -25.719 -28.297 1 33.72 76 LYS A C 1
ATOM 614 O O . LYS A 1 76 ? -9.289 -26.609 -27.969 1 33.72 76 LYS A O 1
ATOM 619 N N . ARG A 1 77 ? -9.484 -24.625 -28.828 1 29.61 77 ARG A N 1
ATOM 620 C CA . ARG A 1 77 ? -8.102 -24.906 -29.219 1 29.61 77 ARG A CA 1
ATOM 621 C C . ARG A 1 77 ? -7.277 -25.359 -28.016 1 29.61 77 ARG A C 1
ATOM 623 O O . ARG A 1 77 ? -7.672 -25.141 -26.875 1 29.61 77 ARG A O 1
ATOM 630 N N . ILE A 1 78 ? -5.766 -25.484 -28.297 1 30.66 78 ILE A N 1
ATOM 631 C CA . ILE A 1 78 ? -4.547 -26.234 -28.031 1 30.66 78 ILE A CA 1
ATOM 632 C C . ILE A 1 78 ? -3.885 -25.719 -26.75 1 30.66 78 ILE A C 1
ATOM 634 O O . ILE A 1 78 ? -3.41 -24.578 -26.719 1 30.66 78 ILE A O 1
ATOM 638 N N . LEU A 1 79 ? -4.441 -25.797 -25.594 1 28.38 79 LEU A N 1
ATOM 639 C CA . LEU A 1 79 ? -3.818 -25.297 -24.375 1 28.38 79 LEU A CA 1
ATOM 640 C C . LEU A 1 79 ? -2.426 -25.891 -24.188 1 28.38 79 LEU A C 1
ATOM 642 O O . LEU A 1 79 ? -1.851 -25.828 -23.094 1 28.38 79 LEU A O 1
ATOM 646 N N . HIS A 1 80 ? -1.729 -26.203 -25.25 1 29.11 80 HIS A N 1
ATOM 647 C CA . HIS A 1 80 ? -0.612 -27.047 -24.828 1 29.11 80 HIS A CA 1
ATOM 648 C C . HIS A 1 80 ? 0.406 -26.25 -24.031 1 29.11 80 HIS A C 1
ATOM 650 O O . HIS A 1 80 ? 1.468 -26.766 -23.672 1 29.11 80 HIS A O 1
ATOM 656 N N . GLY A 1 81 ? 0.314 -24.922 -23.922 1 29.61 81 GLY A N 1
ATOM 657 C CA . GLY A 1 81 ? 1.657 -24.453 -23.641 1 29.61 81 GLY A CA 1
ATOM 658 C C . GLY A 1 81 ? 2.213 -24.969 -22.328 1 29.61 81 GLY A C 1
ATOM 659 O O . GLY A 1 81 ? 1.459 -25.219 -21.391 1 29.61 81 GLY A O 1
ATOM 660 N N . ALA A 1 82 ? 3.336 -25.797 -22.344 1 29.58 82 ALA A N 1
ATOM 661 C CA . ALA A 1 82 ? 4.219 -26.469 -21.391 1 29.58 82 ALA A CA 1
ATOM 662 C C . ALA A 1 82 ? 4.727 -25.484 -20.344 1 29.58 82 ALA A C 1
ATOM 664 O O . ALA A 1 82 ? 5.891 -25.078 -20.359 1 29.58 82 ALA A O 1
ATOM 665 N N . LEU A 1 83 ? 4.125 -24.344 -20.141 1 29.64 83 LEU A N 1
ATOM 666 C CA . LEU A 1 83 ? 4.969 -23.5 -19.297 1 29.64 83 LEU A CA 1
ATOM 667 C C . LEU A 1 83 ? 5.32 -24.219 -18 1 29.64 83 LEU A C 1
ATOM 669 O O . LEU A 1 83 ? 4.449 -24.828 -17.359 1 29.64 83 LEU A O 1
ATOM 673 N N . GLY A 1 84 ? 6.469 -24.938 -17.906 1 30.28 84 GLY A N 1
ATOM 674 C CA . GLY A 1 84 ? 7.16 -25.5 -16.75 1 30.28 84 GLY A CA 1
ATOM 675 C C . GLY A 1 84 ? 7.023 -24.656 -15.5 1 30.28 84 GLY A C 1
ATOM 676 O O . GLY A 1 84 ? 7.973 -24 -15.078 1 30.28 84 GLY A O 1
ATOM 677 N N . GLY A 1 85 ? 6.012 -23.875 -15.445 1 33.22 85 GLY A N 1
ATOM 678 C CA . GLY A 1 85 ? 6.051 -23.031 -14.266 1 33.22 85 GLY A CA 1
ATOM 679 C C . GLY A 1 85 ? 6.258 -23.812 -12.977 1 33.22 85 GLY A C 1
ATOM 680 O O . GLY A 1 85 ? 5.883 -24.984 -12.891 1 33.22 85 GLY A O 1
ATOM 681 N N . ARG A 1 86 ? 7.445 -23.781 -12.461 1 30.16 86 ARG A N 1
ATOM 682 C CA . ARG A 1 86 ? 7.727 -24.266 -11.117 1 30.16 86 ARG A CA 1
ATOM 683 C C . ARG A 1 86 ? 6.551 -24.016 -10.18 1 30.16 86 ARG A C 1
ATOM 685 O O . ARG A 1 86 ? 6.117 -22.875 -10.016 1 30.16 86 ARG A O 1
ATOM 692 N N . TYR A 1 87 ? 5.508 -24.891 -10.328 1 31.62 87 TYR A N 1
ATOM 693 C CA . TYR A 1 87 ? 4.504 -24.984 -9.273 1 31.62 87 TYR A CA 1
ATOM 694 C C . TYR A 1 87 ? 5.109 -24.641 -7.918 1 31.62 87 TYR A C 1
ATOM 696 O O . TYR A 1 87 ? 6.16 -25.172 -7.551 1 31.62 87 TYR A O 1
ATOM 704 N N . TYR A 1 88 ? 5.18 -23.359 -7.637 1 32.78 88 TYR A N 1
ATOM 705 C CA . TYR A 1 88 ? 5.336 -23.141 -6.203 1 32.78 88 TYR A CA 1
ATOM 706 C C . TYR A 1 88 ? 4.477 -24.125 -5.406 1 32.78 88 TYR A C 1
ATOM 708 O O . TYR A 1 88 ? 3.246 -24.062 -5.461 1 32.78 88 TYR A O 1
ATOM 716 N N . SER A 1 89 ? 4.648 -25.391 -5.586 1 36.03 89 SER A N 1
ATOM 717 C CA . SER A 1 89 ? 4.074 -26.359 -4.664 1 36.03 89 SER A CA 1
ATOM 718 C C . SER A 1 89 ? 4.043 -25.812 -3.238 1 36.03 89 SER A C 1
ATOM 720 O O . SER A 1 89 ? 4.801 -26.281 -2.379 1 36.03 89 SER A O 1
ATOM 722 N N . GLN A 1 90 ? 4.223 -24.516 -3.064 1 35.75 90 GLN A N 1
ATOM 723 C CA . GLN A 1 90 ? 4.027 -24.328 -1.63 1 35.75 90 GLN A CA 1
ATOM 724 C C . GLN A 1 90 ? 2.691 -24.906 -1.178 1 35.75 90 GLN A C 1
ATOM 726 O O . GLN A 1 90 ? 1.649 -24.625 -1.772 1 35.75 90 GLN A O 1
ATOM 731 N N . GLN A 1 91 ? 2.553 -26.188 -0.919 1 32.62 91 GLN A N 1
ATOM 732 C CA . GLN A 1 91 ? 1.499 -26.75 -0.076 1 32.62 91 GLN A CA 1
ATOM 733 C C . GLN A 1 91 ? 0.937 -25.688 0.869 1 32.62 91 GLN A C 1
ATOM 735 O O . GLN A 1 91 ? 1.587 -25.312 1.847 1 32.62 91 GLN A O 1
ATOM 740 N N . TRP A 1 92 ? 0.494 -24.641 0.4 1 41.69 92 TRP A N 1
ATOM 741 C CA . TRP A 1 92 ? -0.106 -23.547 1.15 1 41.69 92 TRP A CA 1
ATOM 742 C C . TRP A 1 92 ? -1.187 -24.062 2.096 1 41.69 92 TRP A C 1
ATOM 744 O O . TRP A 1 92 ? -1.938 -23.281 2.676 1 41.69 92 TRP A O 1
ATOM 754 N N . GLN A 1 93 ? -1.619 -25.328 1.969 1 33.88 93 GLN A N 1
ATOM 755 C CA . GLN A 1 93 ? -2.83 -25.75 2.664 1 33.88 93 GLN A CA 1
ATOM 756 C C . GLN A 1 93 ? -2.785 -25.359 4.137 1 33.88 93 GLN A C 1
ATOM 758 O O . GLN A 1 93 ? -3.822 -25.078 4.746 1 33.88 93 GLN A O 1
ATOM 763 N N . SER A 1 94 ? -1.744 -26.031 4.914 1 35.44 94 SER A N 1
ATOM 764 C CA . SER A 1 94 ? -2.133 -26.219 6.305 1 35.44 94 SER A CA 1
ATOM 765 C C . SER A 1 94 ? -2.414 -24.891 6.992 1 35.44 94 SER A C 1
ATOM 767 O O . SER A 1 94 ? -1.875 -23.859 6.598 1 35.44 94 SER A O 1
ATOM 769 N N . GLU A 1 95 ? -3.549 -24.734 7.777 1 38.12 95 GLU A N 1
ATOM 770 C CA . GLU A 1 95 ? -3.895 -23.734 8.781 1 38.12 95 GLU A CA 1
ATOM 771 C C . GLU A 1 95 ? -2.656 -23.25 9.531 1 38.12 95 GLU A C 1
ATOM 773 O O . GLU A 1 95 ? -2.717 -22.969 10.727 1 38.12 95 GLU A O 1
ATOM 778 N N . ARG A 1 96 ? -1.43 -23.531 9.047 1 38.06 96 ARG A N 1
ATOM 779 C CA . ARG A 1 96 ? -0.37 -23.078 9.938 1 38.06 96 ARG A CA 1
ATOM 780 C C . ARG A 1 96 ? -0.365 -21.547 10.039 1 38.06 96 ARG A C 1
ATOM 782 O O . ARG A 1 96 ? -0.318 -20.859 9.023 1 38.06 96 ARG A O 1
ATOM 789 N N . ARG A 1 97 ? -1.011 -21.062 11.031 1 44.34 97 ARG A N 1
ATOM 790 C CA . ARG A 1 97 ? -0.862 -19.703 11.508 1 44.34 97 ARG A CA 1
ATOM 791 C C . ARG A 1 97 ? 0.53 -19.156 11.188 1 44.34 97 ARG A C 1
ATOM 793 O O . ARG A 1 97 ? 1.524 -19.625 11.742 1 44.34 97 ARG A O 1
ATOM 800 N N . THR A 1 98 ? 0.668 -18.969 9.781 1 53 98 THR A N 1
ATOM 801 C CA . THR A 1 98 ? 1.939 -18.297 9.516 1 53 98 THR A CA 1
ATOM 802 C C . THR A 1 98 ? 2.322 -17.375 10.664 1 53 98 THR A C 1
ATOM 804 O O . THR A 1 98 ? 1.535 -16.516 11.062 1 53 98 THR A O 1
ATOM 807 N N . HIS A 1 99 ? 3.049 -18.016 11.562 1 53.06 99 HIS A N 1
ATOM 808 C CA . HIS A 1 99 ? 3.615 -17.125 12.578 1 53.06 99 HIS A CA 1
ATOM 809 C C . HIS A 1 99 ? 4.234 -15.891 11.953 1 53.06 99 HIS A C 1
ATOM 811 O O . HIS A 1 99 ? 5.172 -15.992 11.156 1 53.06 99 HIS A O 1
ATOM 817 N N . CYS A 1 100 ? 3.393 -14.977 11.609 1 62.03 100 CYS A N 1
ATOM 818 C CA . CYS A 1 100 ? 3.869 -13.656 11.203 1 62.03 100 CYS A CA 1
ATOM 819 C C . CYS A 1 100 ? 4.895 -13.117 12.195 1 62.03 100 CYS A C 1
ATOM 821 O O . CYS A 1 100 ? 4.605 -13 13.391 1 62.03 100 CYS A O 1
ATOM 823 N N . THR A 1 101 ? 6.09 -13.43 12.062 1 50.84 101 THR A N 1
ATOM 824 C CA . THR A 1 101 ? 7.059 -12.711 12.883 1 50.84 101 THR A CA 1
ATOM 825 C C . THR A 1 101 ? 6.984 -11.211 12.625 1 50.84 101 THR A C 1
ATOM 827 O O . THR A 1 101 ? 7.094 -10.773 11.484 1 50.84 101 THR A O 1
ATOM 830 N N . GLY A 1 102 ? 6.145 -10.562 13.406 1 44.12 102 GLY A N 1
ATOM 831 C CA . GLY A 1 102 ? 5.949 -9.125 13.344 1 44.12 102 GLY A CA 1
ATOM 832 C C . GLY A 1 102 ? 7.223 -8.367 13.016 1 44.12 102 GLY A C 1
ATOM 833 O O . GLY A 1 102 ? 8.305 -8.711 13.5 1 44.12 102 GLY A O 1
ATOM 834 N N . PHE A 1 103 ? 7.332 -7.68 11.867 1 42.34 103 PHE A N 1
ATOM 835 C CA . PHE A 1 103 ? 8.367 -6.688 11.594 1 42.34 103 PHE A CA 1
ATOM 836 C C . PHE A 1 103 ? 8.547 -5.75 12.781 1 42.34 103 PHE A C 1
ATOM 838 O O . PHE A 1 103 ? 9.359 -4.824 12.734 1 42.34 103 PHE A O 1
ATOM 845 N N . GLY A 1 104 ? 7.641 -5.68 13.758 1 36.5 104 GLY A N 1
ATOM 846 C CA . GLY A 1 104 ? 7.695 -4.668 14.797 1 36.5 104 GLY A CA 1
ATOM 847 C C . GLY A 1 104 ? 9.102 -4.418 15.312 1 36.5 104 GLY A C 1
ATOM 848 O O . GLY A 1 104 ? 9.555 -3.273 15.367 1 36.5 104 GLY A O 1
ATOM 849 N N . ASN A 1 105 ? 9.562 -5.246 16.297 1 32.72 105 ASN A N 1
ATOM 850 C CA . ASN A 1 105 ? 10.5 -4.902 17.359 1 32.72 105 ASN A CA 1
ATOM 851 C C . ASN A 1 105 ? 11.93 -4.797 16.844 1 32.72 105 ASN A C 1
ATOM 853 O O . ASN A 1 105 ? 12.875 -5.207 17.531 1 32.72 105 ASN A O 1
ATOM 857 N N . ILE A 1 106 ? 12.195 -4.848 15.641 1 29.88 106 ILE A N 1
ATOM 858 C CA . ILE A 1 106 ? 13.633 -4.605 15.617 1 29.88 106 ILE A CA 1
ATOM 859 C C . ILE A 1 106 ? 13.914 -3.139 15.922 1 29.88 106 ILE A C 1
ATOM 861 O O . ILE A 1 106 ? 13.695 -2.266 15.078 1 29.88 106 ILE A O 1
ATOM 865 N N . ARG A 1 107 ? 13.539 -2.645 17.125 1 27.69 107 ARG A N 1
ATOM 866 C CA . ARG A 1 107 ? 14.227 -1.499 17.719 1 27.69 107 ARG A CA 1
ATOM 867 C C . ARG A 1 107 ? 15.703 -1.5 17.359 1 27.69 107 ARG A C 1
ATOM 869 O O . ARG A 1 107 ? 16.406 -2.475 17.609 1 27.69 107 ARG A O 1
ATOM 876 N N . TRP A 1 108 ? 16.188 -0.847 16.281 1 23.58 108 TRP A N 1
ATOM 877 C CA . TRP A 1 108 ? 17.609 -0.588 16.469 1 23.58 108 TRP A CA 1
ATOM 878 C C . TRP A 1 108 ? 17.859 0.203 17.75 1 23.58 108 TRP A C 1
ATOM 880 O O . TRP A 1 108 ? 17.016 0.999 18.172 1 23.58 108 TRP A O 1
ATOM 890 N N . MET B 1 1 ? 18.156 -4.508 -3.031 1 83.06 1 MET B N 1
ATOM 891 C CA . MET B 1 1 ? 17.672 -3.771 -4.191 1 83.06 1 MET B CA 1
ATOM 892 C C . MET B 1 1 ? 16.156 -3.926 -4.336 1 83.06 1 MET B C 1
ATOM 894 O O . MET B 1 1 ? 15.625 -5.035 -4.238 1 83.06 1 MET B O 1
ATOM 898 N N . VAL B 1 2 ? 15.375 -2.842 -4.309 1 92 2 VAL B N 1
ATOM 899 C CA . VAL B 1 2 ? 13.922 -2.859 -4.418 1 92 2 VAL B CA 1
ATOM 900 C C . VAL B 1 2 ? 13.508 -2.85 -5.887 1 92 2 VAL B C 1
ATOM 902 O O . VAL B 1 2 ? 14.312 -2.506 -6.758 1 92 2 VAL B O 1
ATOM 905 N N . ARG B 1 3 ? 12.445 -3.463 -6.254 1 95 3 ARG B N 1
ATOM 906 C CA . ARG B 1 3 ? 11.867 -3.322 -7.586 1 95 3 ARG B CA 1
ATOM 907 C C . ARG B 1 3 ? 11.227 -1.948 -7.766 1 95 3 ARG B C 1
ATOM 909 O O . ARG B 1 3 ? 10.344 -1.563 -6.996 1 95 3 ARG B O 1
ATOM 916 N N . ASN B 1 4 ? 11.711 -1.218 -8.727 1 95.25 4 ASN B N 1
ATOM 917 C CA . ASN B 1 4 ? 11.102 0.084 -8.984 1 95.25 4 ASN B CA 1
ATOM 918 C C . ASN B 1 4 ? 9.773 -0.05 -9.727 1 95.25 4 ASN B C 1
ATOM 920 O O . ASN B 1 4 ? 9.68 -0.803 -10.703 1 95.25 4 ASN B O 1
ATOM 924 N N . LEU B 1 5 ? 8.797 0.633 -9.242 1 96.94 5 LEU B N 1
ATOM 925 C CA . LEU B 1 5 ? 7.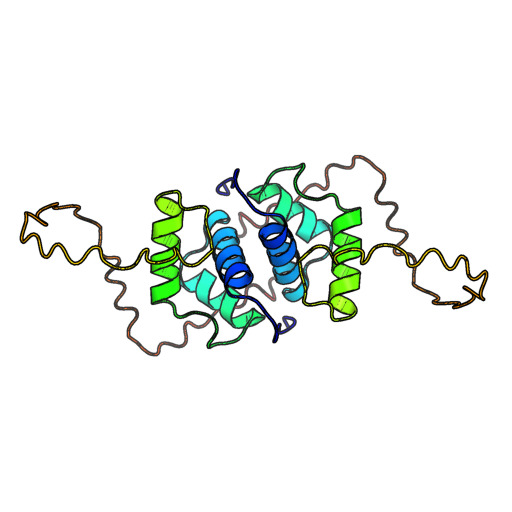484 0.649 -9.883 1 96.94 5 LEU B CA 1
ATOM 926 C C . LEU B 1 5 ? 7.281 1.938 -10.672 1 96.94 5 LEU B C 1
ATOM 928 O O . LEU B 1 5 ? 7.105 3.01 -10.086 1 96.94 5 LEU B O 1
ATOM 932 N N . ASP B 1 6 ? 7.246 1.866 -11.938 1 93.56 6 ASP B N 1
ATOM 933 C CA . ASP B 1 6 ? 7.172 3.039 -12.797 1 93.56 6 ASP B CA 1
ATOM 934 C C . ASP B 1 6 ? 5.723 3.457 -13.039 1 93.56 6 ASP B C 1
ATOM 936 O O . ASP B 1 6 ? 5.449 4.617 -13.352 1 93.56 6 ASP B O 1
ATOM 940 N N . THR B 1 7 ? 4.863 2.453 -13 1 95.38 7 THR B N 1
ATOM 941 C CA . THR B 1 7 ? 3.449 2.756 -13.203 1 95.38 7 THR B CA 1
ATOM 942 C C . THR B 1 7 ? 2.668 2.555 -11.906 1 95.38 7 THR B C 1
ATOM 944 O O . THR B 1 7 ? 2.732 1.486 -11.297 1 95.38 7 THR B O 1
ATOM 947 N N . TYR B 1 8 ? 2.043 3.578 -11.523 1 94.38 8 TYR B N 1
ATOM 948 C CA . TYR B 1 8 ? 1.25 3.562 -10.297 1 94.38 8 TYR B CA 1
ATOM 949 C C . TYR B 1 8 ? 0.162 4.629 -10.344 1 94.38 8 TYR B C 1
ATOM 951 O O . TYR B 1 8 ? 0.29 5.629 -11.055 1 94.38 8 TYR B O 1
ATOM 959 N N . SER B 1 9 ? -0.862 4.391 -9.586 1 93.5 9 SER B N 1
ATOM 960 C CA . SER B 1 9 ? -1.9 5.406 -9.422 1 93.5 9 SER B CA 1
ATOM 961 C C . SER B 1 9 ? -1.711 6.195 -8.133 1 93.5 9 SER B C 1
ATOM 963 O O . SER B 1 9 ? -1.036 5.734 -7.211 1 93.5 9 SER B O 1
ATOM 965 N N . LYS B 1 10 ? -2.33 7.383 -8.117 1 93.56 10 LYS B N 1
ATOM 966 C CA . LYS B 1 10 ? -2.27 8.195 -6.906 1 93.56 10 LYS B CA 1
ATOM 967 C C . LYS B 1 10 ? -2.887 7.457 -5.719 1 93.56 10 LYS B C 1
ATOM 969 O O . LYS B 1 10 ? -2.396 7.562 -4.594 1 93.56 10 LYS B O 1
ATOM 974 N N . VAL B 1 11 ? -3.928 6.777 -6 1 94.06 11 VAL B N 1
ATOM 975 C CA . VAL B 1 11 ? -4.621 6.039 -4.953 1 94.06 11 VAL B CA 1
ATOM 976 C C . VAL B 1 11 ? -3.699 4.961 -4.383 1 94.06 11 VAL B C 1
ATOM 978 O O . VAL B 1 11 ? -3.668 4.742 -3.168 1 94.06 11 VAL B O 1
ATOM 981 N N . GLN B 1 12 ? -2.92 4.316 -5.223 1 95.38 12 GLN B N 1
ATOM 982 C CA . GLN B 1 12 ? -1.977 3.295 -4.785 1 95.38 12 GLN B CA 1
ATOM 983 C C . GLN B 1 12 ? -0.914 3.885 -3.861 1 95.38 12 GLN B C 1
ATOM 985 O O . GLN B 1 12 ? -0.604 3.309 -2.816 1 95.38 12 GLN B O 1
ATOM 990 N N . VAL B 1 13 ? -0.398 5.012 -4.246 1 96.62 13 VAL B N 1
ATOM 991 C CA . VAL B 1 13 ? 0.657 5.652 -3.467 1 96.62 13 VAL B CA 1
ATOM 992 C C . VAL B 1 13 ? 0.107 6.094 -2.113 1 96.62 13 VAL B C 1
ATOM 994 O O . VAL B 1 13 ? 0.725 5.844 -1.074 1 96.62 13 VAL B O 1
ATOM 997 N N . ARG B 1 14 ? -1.063 6.668 -2.121 1 97.38 14 ARG B N 1
ATOM 998 C CA . ARG B 1 14 ? -1.682 7.113 -0.876 1 97.38 14 ARG B CA 1
ATOM 999 C C . ARG B 1 14 ? -2.045 5.926 0.01 1 97.38 14 ARG B C 1
ATOM 1001 O O . ARG B 1 14 ? -1.895 5.988 1.231 1 97.38 14 ARG B O 1
ATOM 1008 N N . GLY B 1 15 ? -2.504 4.914 -0.617 1 97.69 15 GLY B N 1
ATOM 1009 C CA . GLY B 1 15 ? -2.77 3.691 0.127 1 97.69 15 GLY B CA 1
ATOM 1010 C C . GLY B 1 15 ? -1.527 3.102 0.767 1 97.69 15 GLY B C 1
ATOM 1011 O O . GLY B 1 15 ? -1.58 2.604 1.894 1 97.69 15 GLY B O 1
ATOM 1012 N N . THR B 1 16 ? -0.432 3.115 0.062 1 98.19 16 THR B N 1
ATOM 1013 C CA . THR B 1 16 ? 0.841 2.654 0.605 1 98.19 16 THR B CA 1
ATOM 1014 C C . THR B 1 16 ? 1.265 3.516 1.792 1 98.19 16 THR B C 1
ATOM 1016 O O . THR B 1 16 ? 1.702 2.992 2.82 1 98.19 16 THR B O 1
ATOM 1019 N N . ALA B 1 17 ? 1.082 4.828 1.646 1 98.44 17 ALA B N 1
ATOM 1020 C CA . ALA B 1 17 ? 1.382 5.73 2.754 1 98.44 17 ALA B CA 1
ATOM 1021 C C . ALA B 1 17 ? 0.515 5.41 3.969 1 98.44 17 ALA B C 1
ATOM 1023 O O . ALA B 1 17 ? 1.001 5.406 5.102 1 98.44 17 ALA B O 1
ATOM 1024 N N . ARG B 1 18 ? -0.718 5.133 3.709 1 98.44 18 ARG B N 1
ATOM 1025 C CA . ARG B 1 18 ? -1.642 4.781 4.785 1 98.44 18 ARG B CA 1
ATOM 1026 C C . ARG B 1 18 ? -1.219 3.488 5.469 1 98.44 18 ARG B C 1
ATOM 1028 O O . ARG B 1 18 ? -1.268 3.385 6.695 1 98.44 18 ARG B O 1
ATOM 1035 N N . PHE B 1 19 ? -0.743 2.543 4.691 1 98.19 19 PHE B N 1
ATOM 1036 C CA . PHE B 1 19 ? -0.265 1.265 5.207 1 98.19 19 PHE B CA 1
ATOM 1037 C C . PHE B 1 19 ? 0.947 1.464 6.109 1 98.19 19 PHE B C 1
ATOM 1039 O O . PHE B 1 19 ? 1.001 0.918 7.211 1 98.19 19 PHE B O 1
ATOM 1046 N N . LEU B 1 20 ? 1.86 2.236 5.695 1 98.12 20 LEU B N 1
ATOM 1047 C CA . LEU B 1 20 ? 3.07 2.494 6.469 1 98.12 20 LEU B CA 1
ATOM 1048 C C . LEU B 1 20 ? 2.756 3.32 7.711 1 98.12 20 LEU B C 1
ATOM 1050 O O . LEU B 1 20 ? 3.357 3.115 8.766 1 98.12 20 LEU B O 1
ATOM 1054 N N . TRP B 1 21 ? 1.775 4.234 7.496 1 97.94 21 TRP B N 1
ATOM 1055 C CA . TRP B 1 21 ? 1.282 4.988 8.641 1 97.94 21 TRP B CA 1
ATOM 1056 C C . TRP B 1 21 ? 0.652 4.062 9.672 1 97.94 21 TRP B C 1
ATOM 1058 O O . TRP B 1 21 ? 0.894 4.203 10.875 1 97.94 21 TRP B O 1
ATOM 1068 N N . ALA B 1 22 ? -0.102 3.143 9.164 1 98 22 ALA B N 1
ATOM 1069 C CA . ALA B 1 22 ? -0.732 2.172 10.055 1 98 22 ALA B CA 1
ATOM 1070 C C . ALA B 1 22 ? 0.316 1.322 10.766 1 98 22 ALA B C 1
ATOM 1072 O O . ALA B 1 22 ? 0.094 0.866 11.891 1 98 22 ALA B O 1
ATOM 1073 N N . LYS B 1 23 ? 1.437 1.069 10.133 1 97.19 23 LYS B N 1
ATOM 1074 C CA . LYS B 1 23 ? 2.549 0.33 10.727 1 97.19 23 LYS B CA 1
ATOM 1075 C C . LYS B 1 23 ? 3.344 1.208 11.688 1 97.19 23 LYS B C 1
ATOM 1077 O O . LYS B 1 23 ? 4.367 0.78 12.227 1 97.19 23 LYS B O 1
ATOM 1082 N N . ARG B 1 24 ? 2.992 2.445 11.867 1 96.06 24 ARG B N 1
ATOM 1083 C CA . ARG B 1 24 ? 3.533 3.395 12.836 1 96.06 24 ARG B CA 1
ATOM 1084 C C . ARG B 1 24 ? 4.852 3.982 12.352 1 96.06 24 ARG B C 1
ATOM 1086 O O . ARG B 1 24 ? 5.68 4.418 13.156 1 96.06 24 ARG B O 1
ATOM 1093 N N . PHE B 1 25 ? 5.066 4 11.039 1 95.81 25 PHE B N 1
ATOM 1094 C CA . PHE B 1 25 ? 6.23 4.684 10.492 1 95.81 25 PHE B CA 1
ATOM 1095 C C . PHE B 1 25 ? 6.086 6.195 10.625 1 95.81 25 PHE B C 1
ATOM 1097 O O . PHE B 1 25 ? 4.984 6.73 10.484 1 95.81 25 PHE B O 1
ATOM 1104 N N . LYS B 1 26 ? 7.281 6.801 10.836 1 95.94 26 LYS B N 1
ATOM 1105 C CA . LYS B 1 26 ? 7.309 8.258 10.828 1 95.94 26 LYS B CA 1
ATOM 1106 C C . LYS B 1 26 ? 7.277 8.805 9.398 1 95.94 26 LYS B C 1
ATOM 1108 O O . LYS B 1 26 ? 7.621 8.094 8.453 1 95.94 26 LYS B O 1
ATOM 1113 N N . SER B 1 27 ? 6.848 10.031 9.289 1 96.44 27 SER B N 1
ATOM 1114 C CA . SER B 1 27 ? 6.688 10.656 7.977 1 96.44 27 SER B CA 1
ATOM 1115 C C . SER B 1 27 ? 7.973 10.57 7.164 1 96.44 27 SER B C 1
ATOM 1117 O O . SER B 1 27 ? 7.934 10.359 5.949 1 96.44 27 SER B O 1
ATOM 1119 N N . ARG B 1 28 ? 9.055 10.766 7.816 1 93.94 28 ARG B N 1
ATOM 1120 C CA . ARG B 1 28 ? 10.344 10.68 7.129 1 93.94 28 ARG B CA 1
ATOM 1121 C C . ARG B 1 28 ? 10.586 9.273 6.598 1 93.94 28 ARG B C 1
ATOM 1123 O O . ARG B 1 28 ? 11.039 9.102 5.465 1 93.94 28 ARG B O 1
ATOM 1130 N N . GLU B 1 29 ? 10.32 8.289 7.398 1 95.25 29 GLU B N 1
ATOM 1131 C CA . GLU B 1 29 ? 10.492 6.891 7.008 1 95.25 29 GLU B CA 1
ATOM 1132 C C . GLU B 1 29 ? 9.539 6.512 5.879 1 95.25 29 GLU B C 1
ATOM 1134 O O . GLU B 1 29 ? 9.922 5.801 4.949 1 95.25 29 GLU B O 1
ATOM 1139 N N . ILE B 1 30 ? 8.344 7.035 6.016 1 97.62 30 ILE B N 1
ATOM 1140 C CA . ILE B 1 30 ? 7.363 6.773 4.969 1 97.62 30 ILE B CA 1
ATOM 1141 C C . ILE B 1 30 ? 7.855 7.348 3.643 1 97.62 30 ILE B C 1
ATOM 1143 O O . ILE B 1 30 ? 7.816 6.672 2.613 1 97.62 30 ILE B O 1
ATOM 1147 N N . HIS B 1 31 ? 8.328 8.539 3.723 1 96.88 31 HIS B N 1
ATOM 1148 C CA . HIS B 1 31 ? 8.836 9.172 2.51 1 96.88 31 HIS B CA 1
ATOM 1149 C C . HIS B 1 31 ? 9.977 8.359 1.904 1 96.88 31 HIS B C 1
ATOM 1151 O O . HIS B 1 31 ? 10.016 8.148 0.689 1 96.88 31 HIS B O 1
ATOM 1157 N N . CYS B 1 32 ? 10.828 7.832 2.676 1 95.56 32 CYS B N 1
ATOM 1158 C CA . CYS B 1 32 ? 11.969 7.051 2.209 1 95.56 32 CYS B CA 1
ATOM 1159 C C . CYS B 1 32 ? 11.508 5.758 1.546 1 95.56 32 CYS B C 1
ATOM 1161 O O . CYS B 1 32 ? 11.977 5.414 0.458 1 95.56 32 CYS B O 1
ATOM 1163 N N . GLU B 1 33 ? 10.578 5.121 2.189 1 96.81 33 GLU B N 1
ATOM 1164 C CA . GLU B 1 33 ? 10.102 3.842 1.672 1 96.81 33 GLU B CA 1
ATOM 1165 C C . GLU B 1 33 ? 9.336 4.023 0.365 1 96.81 33 GLU B C 1
ATOM 1167 O O . GLU B 1 33 ? 9.547 3.279 -0.593 1 96.81 33 GLU B O 1
ATOM 1172 N N . VAL B 1 34 ? 8.523 5.02 0.31 1 97.44 34 VAL B N 1
ATOM 1173 C CA . VAL B 1 34 ? 7.707 5.277 -0.87 1 97.44 34 VAL B CA 1
ATOM 1174 C C . VAL B 1 34 ? 8.594 5.73 -2.025 1 97.44 34 VAL B C 1
ATOM 1176 O O . VAL B 1 34 ? 8.438 5.273 -3.16 1 97.44 34 VAL B O 1
ATOM 1179 N N . SER B 1 35 ? 9.578 6.559 -1.708 1 96.69 35 SER B N 1
ATOM 1180 C CA . SER B 1 35 ? 10.469 7.066 -2.746 1 96.69 35 SER B CA 1
ATOM 1181 C C . SER B 1 35 ? 11.375 5.961 -3.287 1 96.69 35 SER B C 1
ATOM 1183 O O . SER B 1 35 ? 11.727 5.965 -4.469 1 96.69 35 SER B O 1
ATOM 1185 N N . ALA B 1 36 ? 11.688 5.039 -2.436 1 95.62 36 ALA B N 1
ATOM 1186 C CA . ALA B 1 36 ? 12.547 3.922 -2.834 1 95.62 36 ALA B CA 1
ATOM 1187 C C . ALA B 1 36 ? 11.852 3.049 -3.877 1 95.62 36 ALA B C 1
ATOM 1189 O O . ALA B 1 36 ? 12.5 2.539 -4.793 1 95.62 36 ALA B O 1
ATOM 1190 N N . VAL B 1 37 ? 10.57 2.938 -3.74 1 97.56 37 VAL B N 1
ATOM 1191 C CA . VAL B 1 37 ? 9.836 1.993 -4.574 1 97.56 37 VAL B CA 1
ATOM 1192 C C . VAL B 1 37 ? 9.266 2.713 -5.797 1 97.56 37 VAL B C 1
ATOM 1194 O O . VAL B 1 37 ? 9.375 2.217 -6.922 1 97.56 37 VAL B O 1
ATOM 1197 N N . TYR B 1 38 ? 8.719 3.928 -5.621 1 97.31 38 TYR B N 1
ATOM 1198 C CA . TYR B 1 38 ? 7.98 4.598 -6.688 1 97.31 38 TYR B CA 1
ATOM 1199 C C . TYR B 1 38 ? 8.836 5.672 -7.348 1 97.31 38 TYR B C 1
ATOM 1201 O O . TYR B 1 38 ? 8.5 6.164 -8.43 1 97.31 38 TYR B O 1
ATOM 1209 N N . GLY B 1 39 ? 9.898 6.09 -6.703 1 95.38 39 GLY B N 1
ATOM 1210 C CA . GLY B 1 39 ? 10.75 7.148 -7.227 1 95.38 39 GLY B CA 1
ATOM 1211 C C . GLY B 1 39 ? 10.766 8.391 -6.355 1 95.38 39 GLY B C 1
ATOM 1212 O O . GLY B 1 39 ? 9.914 8.555 -5.48 1 95.38 39 GLY B O 1
ATOM 1213 N N . PRO B 1 40 ? 11.688 9.25 -6.57 1 91.62 40 PRO B N 1
ATOM 1214 C CA . PRO B 1 40 ? 11.883 10.406 -5.691 1 91.62 40 PRO B CA 1
ATOM 1215 C C . PRO B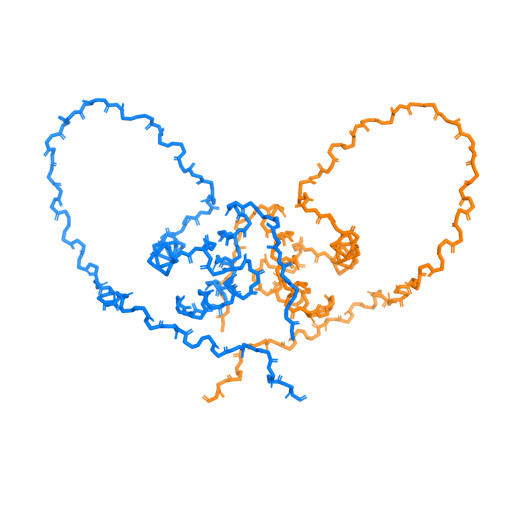 1 40 ? 10.805 11.477 -5.867 1 91.62 40 PRO B C 1
ATOM 1217 O O . PRO B 1 40 ? 10.594 12.297 -4.977 1 91.62 40 PRO B O 1
ATOM 1220 N N . HIS B 1 41 ? 10.047 11.484 -6.977 1 91.19 41 HIS B N 1
ATOM 1221 C CA . HIS B 1 41 ? 9.094 12.555 -7.262 1 91.19 41 HIS B CA 1
ATOM 1222 C C . HIS B 1 41 ? 7.66 12.102 -7.02 1 91.19 41 HIS B C 1
ATOM 1224 O O . HIS B 1 41 ? 6.711 12.797 -7.387 1 91.19 41 HIS B O 1
ATOM 1230 N N . VAL B 1 42 ? 7.496 11.031 -6.379 1 95.25 42 VAL B N 1
ATOM 1231 C CA . VAL B 1 42 ? 6.168 10.438 -6.25 1 95.25 42 VAL B CA 1
ATOM 1232 C C . VAL B 1 42 ? 5.32 11.266 -5.289 1 95.25 42 VAL B C 1
ATOM 1234 O O . VAL B 1 42 ? 4.152 11.547 -5.562 1 95.25 42 VAL B O 1
ATOM 1237 N N . MET B 1 43 ? 5.922 11.578 -4.082 1 95.06 43 MET B N 1
ATOM 1238 C CA . MET B 1 43 ? 5.203 12.32 -3.049 1 95.06 43 MET B CA 1
ATOM 1239 C C . MET B 1 43 ? 6.172 13.078 -2.148 1 95.06 43 MET B C 1
ATOM 1241 O O . MET B 1 43 ? 7.098 12.484 -1.59 1 95.06 43 MET B O 1
ATOM 1245 N N . LEU B 1 44 ? 5.902 14.336 -2.02 1 94.38 44 LEU B N 1
ATOM 1246 C CA . LEU B 1 44 ? 6.762 15.172 -1.184 1 94.38 44 LEU B CA 1
ATOM 1247 C C . LEU B 1 44 ? 6.473 14.938 0.295 1 94.38 44 LEU B C 1
ATOM 1249 O O . LEU B 1 44 ? 5.367 14.523 0.658 1 94.38 44 LEU B O 1
ATOM 1253 N N . ARG B 1 45 ? 7.453 15.195 1.065 1 94.06 45 ARG B N 1
ATOM 1254 C CA . ARG B 1 45 ? 7.352 14.945 2.5 1 94.06 45 ARG B CA 1
ATOM 1255 C C . ARG B 1 45 ? 6.199 15.734 3.113 1 94.06 45 ARG B C 1
ATOM 1257 O O . ARG B 1 45 ? 5.438 15.203 3.924 1 94.06 45 ARG B O 1
ATOM 1264 N N . PRO B 1 46 ? 6.008 17.062 2.754 1 95.81 46 PRO B N 1
ATOM 1265 C CA . PRO B 1 46 ? 4.859 17.766 3.326 1 95.81 46 PRO B CA 1
ATOM 1266 C C . PRO B 1 46 ? 3.527 17.109 2.98 1 95.81 46 PRO B C 1
ATOM 1268 O O . PRO B 1 46 ? 2.594 17.141 3.787 1 95.81 46 PRO B O 1
ATOM 1271 N N . ALA B 1 47 ? 3.488 16.578 1.833 1 96.75 47 ALA B N 1
ATOM 1272 C CA . ALA B 1 47 ? 2.271 15.883 1.431 1 96.75 47 ALA B CA 1
ATOM 1273 C C . ALA B 1 47 ? 2.062 14.625 2.264 1 96.75 47 ALA B C 1
ATOM 1275 O O . ALA B 1 47 ? 0.938 14.312 2.664 1 96.75 47 ALA B O 1
ATOM 1276 N N . ILE B 1 48 ? 3.139 13.969 2.562 1 97.38 48 ILE B N 1
ATOM 1277 C CA . ILE B 1 48 ? 3.062 12.773 3.395 1 97.38 48 ILE B CA 1
ATOM 1278 C C . ILE B 1 48 ? 2.566 13.148 4.789 1 97.38 48 ILE B C 1
ATOM 1280 O O . ILE B 1 48 ? 1.707 12.461 5.352 1 97.38 48 ILE B O 1
ATOM 1284 N N . VAL B 1 49 ? 3.07 14.219 5.309 1 97.06 49 VAL B N 1
ATOM 1285 C CA . VAL B 1 49 ? 2.656 14.688 6.625 1 97.06 49 VAL B CA 1
ATOM 1286 C C . VAL B 1 49 ? 1.167 15.023 6.609 1 97.06 49 VAL B C 1
ATOM 1288 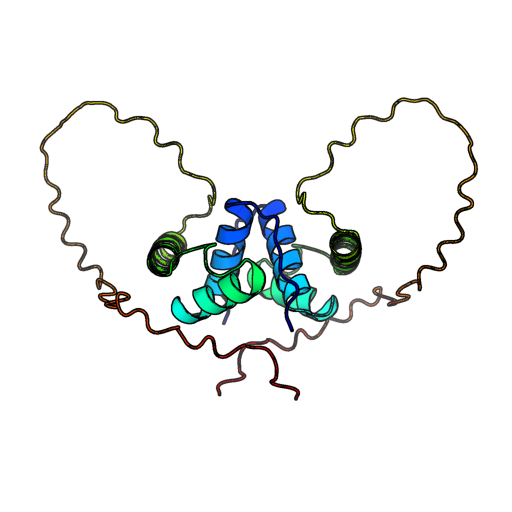O O . VAL B 1 49 ? 0.432 14.656 7.527 1 97.06 49 VAL B O 1
ATOM 1291 N N . LYS B 1 50 ? 0.768 15.68 5.547 1 96.56 50 LYS B N 1
ATOM 1292 C CA . LYS B 1 50 ? -0.636 16.062 5.414 1 96.56 50 LYS B CA 1
ATOM 1293 C C . LYS B 1 50 ? -1.538 14.828 5.379 1 96.56 50 LYS B C 1
ATOM 1295 O O . LYS B 1 50 ? -2.572 14.797 6.051 1 96.56 50 LYS B O 1
ATOM 1300 N N . TRP B 1 51 ? -1.188 13.891 4.621 1 96.69 51 TRP B N 1
ATOM 1301 C 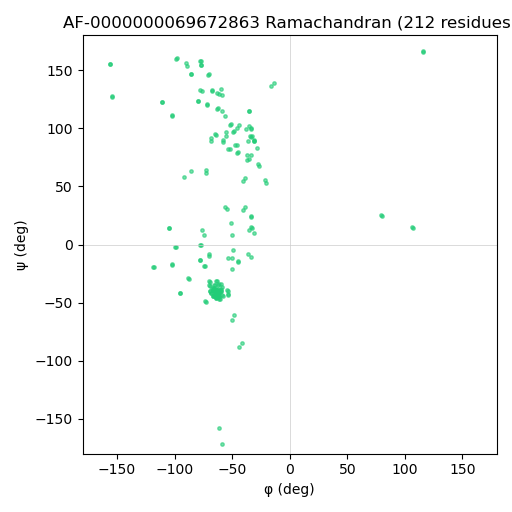CA . TRP B 1 51 ? -1.968 12.656 4.562 1 96.69 51 TRP B CA 1
ATOM 1302 C C . TRP B 1 51 ? -1.981 11.953 5.914 1 96.69 51 TRP B C 1
ATOM 1304 O O . TRP B 1 51 ? -3.004 11.398 6.324 1 96.69 51 TRP B O 1
ATOM 1314 N N . GLY B 1 52 ? -0.801 11.938 6.586 1 97.12 52 GLY B N 1
ATOM 1315 C CA . GLY B 1 52 ? -0.766 11.375 7.922 1 97.12 52 GLY B CA 1
ATOM 1316 C C . GLY B 1 52 ? -1.795 11.977 8.859 1 97.12 52 GLY B C 1
ATOM 1317 O O . GLY B 1 52 ? -2.447 11.266 9.617 1 97.12 52 GLY B O 1
ATOM 1318 N N . LEU B 1 53 ? -1.896 13.242 8.781 1 96.75 53 LEU B N 1
ATOM 1319 C CA . LEU B 1 53 ? -2.881 13.953 9.594 1 96.75 53 LEU B CA 1
ATOM 1320 C C . LEU B 1 53 ? -4.297 13.555 9.195 1 96.75 53 LEU B C 1
ATOM 1322 O O . LEU B 1 53 ? -5.164 13.391 10.055 1 96.75 53 LEU B O 1
ATOM 1326 N N . GLN B 1 54 ? -4.531 13.414 7.977 1 96.31 54 GLN B N 1
ATOM 1327 C CA . GLN B 1 54 ? -5.844 13 7.492 1 96.31 54 GLN B CA 1
ATOM 1328 C C . GLN B 1 54 ? -6.168 11.578 7.938 1 96.31 54 GLN B C 1
ATOM 1330 O O . GLN B 1 54 ? -7.312 11.273 8.281 1 96.31 54 GLN B O 1
ATOM 1335 N N . PHE B 1 55 ? -5.195 10.727 7.941 1 96.56 55 PHE B N 1
ATOM 1336 C CA . PHE B 1 55 ? -5.41 9.359 8.414 1 96.56 55 PHE B CA 1
ATOM 1337 C C . PHE B 1 55 ? -5.727 9.352 9.906 1 96.56 55 PHE B C 1
ATOM 1339 O O . PHE B 1 55 ? -6.566 8.57 10.359 1 96.56 55 PHE B O 1
ATOM 1346 N N . GLU B 1 56 ? -5.016 10.195 10.586 1 96.56 56 GLU B N 1
ATOM 1347 C CA . GLU B 1 56 ? -5.27 10.328 12.016 1 96.56 56 GLU B CA 1
ATOM 1348 C C . GLU B 1 56 ? -6.691 10.812 12.289 1 96.56 56 GLU B C 1
ATOM 1350 O O . GLU B 1 56 ? -7.332 10.367 13.242 1 96.56 56 GLU B O 1
ATOM 1355 N N . ASP B 1 57 ? -7.223 11.648 11.438 1 95.5 57 ASP B N 1
ATOM 1356 C CA . ASP B 1 57 ? -8.57 12.195 11.562 1 95.5 57 ASP B CA 1
ATOM 1357 C C . ASP B 1 57 ? -9.617 11.188 11.117 1 95.5 57 ASP B C 1
ATOM 1359 O O . ASP B 1 57 ? -10.82 11.398 11.312 1 95.5 57 ASP B O 1
ATOM 1363 N N . GLY B 1 58 ? -9.188 10.141 10.453 1 93.69 58 GLY B N 1
ATOM 1364 C CA . GLY B 1 58 ? -10.102 9.062 10.117 1 93.69 58 GLY B CA 1
ATOM 1365 C C . GLY B 1 58 ? -10.477 9.031 8.648 1 93.69 58 GLY B C 1
ATOM 1366 O O . GLY B 1 58 ? -11.43 8.352 8.266 1 93.69 58 GLY B O 1
ATOM 1367 N N . ARG B 1 59 ? -9.758 9.734 7.832 1 91.62 59 ARG B N 1
ATOM 1368 C CA . ARG B 1 59 ? -10.055 9.719 6.402 1 91.62 59 ARG B CA 1
ATOM 1369 C C . ARG B 1 59 ? -9.773 8.352 5.797 1 91.62 59 ARG B C 1
ATOM 1371 O O . ARG B 1 59 ? -8.695 7.785 6.004 1 91.62 59 ARG B O 1
ATOM 1378 N N . THR B 1 60 ? -10.688 7.812 5.016 1 90.31 60 THR B N 1
ATOM 1379 C CA . THR B 1 60 ? -10.531 6.496 4.402 1 90.31 60 THR B CA 1
ATOM 1380 C C . THR B 1 60 ? -10.539 6.605 2.881 1 90.31 60 THR B C 1
ATOM 1382 O O . THR B 1 60 ? -10.102 5.688 2.184 1 90.31 60 THR B O 1
ATOM 1385 N N . ASP B 1 61 ? -11.07 7.715 2.445 1 91.25 61 ASP B N 1
ATOM 1386 C CA . ASP B 1 61 ? -11.102 7.941 1.005 1 91.25 61 ASP B CA 1
ATOM 1387 C C . ASP B 1 61 ? -9.75 8.438 0.498 1 91.25 61 ASP B C 1
ATOM 1389 O O . ASP B 1 61 ? -9.258 9.477 0.944 1 91.25 61 ASP B O 1
ATOM 1393 N N . LEU B 1 62 ? -9.234 7.754 -0.395 1 93.69 62 LEU B N 1
ATOM 1394 C CA . LEU B 1 62 ? -7.887 8.047 -0.887 1 93.69 62 LEU B CA 1
ATOM 1395 C C . LEU B 1 62 ? -7.945 8.836 -2.186 1 93.69 62 LEU B C 1
ATOM 1397 O O . LEU B 1 62 ? -6.906 9.148 -2.775 1 93.69 62 LEU B O 1
ATOM 1401 N N . THR B 1 63 ? -9.266 9.055 -2.637 1 87.38 63 THR B N 1
ATOM 1402 C CA . THR B 1 63 ? -9.438 9.789 -3.883 1 87.38 63 THR B CA 1
ATOM 1403 C C . THR B 1 63 ? -9.531 11.289 -3.615 1 87.38 63 THR B C 1
ATOM 1405 O O . THR B 1 63 ? -9.711 11.711 -2.471 1 87.38 63 THR B O 1
ATOM 1408 N N . ASN B 1 64 ? -9.141 12.031 -4.648 1 71.5 64 ASN B N 1
ATOM 1409 C CA . ASN B 1 64 ? -9.281 13.477 -4.484 1 71.5 64 ASN B CA 1
ATOM 1410 C C . ASN B 1 64 ? -10.719 13.867 -4.148 1 71.5 64 ASN B C 1
ATOM 1412 O O . ASN B 1 64 ? -11.664 13.391 -4.785 1 71.5 64 ASN B O 1
ATOM 1416 N N . VAL B 1 65 ? -10.891 14.273 -3.021 1 58.41 65 VAL B N 1
ATOM 1417 C CA . VAL B 1 65 ? -12.195 14.836 -2.715 1 58.41 65 VAL B CA 1
ATOM 1418 C C . VAL B 1 65 ? -12.594 15.844 -3.791 1 58.41 65 VAL B C 1
ATOM 1420 O O . VAL B 1 65 ? -11.812 16.75 -4.125 1 58.41 65 VAL B O 1
ATOM 1423 N N . LYS B 1 66 ? -13.477 15.344 -4.828 1 52.28 66 LYS B N 1
ATOM 1424 C CA . LYS B 1 66 ? -14.023 16.375 -5.711 1 52.28 66 LYS B CA 1
ATOM 1425 C C . LYS B 1 66 ? -14.266 17.672 -4.957 1 52.28 66 LYS B C 1
ATOM 1427 O O . LYS B 1 66 ? -14.875 17.672 -3.885 1 52.28 66 LYS B O 1
ATOM 1432 N N . ARG B 1 67 ? -13.289 18.469 -5.031 1 46.91 67 ARG B N 1
ATOM 1433 C CA . ARG B 1 67 ? -13.75 19.797 -4.645 1 46.91 67 ARG B CA 1
ATOM 1434 C C . ARG B 1 67 ? -15.164 20.062 -5.152 1 46.91 67 ARG B C 1
ATOM 1436 O O . ARG B 1 67 ? -15.43 19.938 -6.352 1 46.91 67 ARG B O 1
ATOM 1443 N N . GLN B 1 68 ? -16.094 19.531 -4.543 1 44.41 68 GLN B N 1
ATOM 1444 C CA . GLN B 1 68 ? -17.281 20.266 -4.996 1 44.41 68 GLN B CA 1
ATOM 1445 C C . GLN B 1 68 ? -16.984 21.75 -5.16 1 44.41 68 GLN B C 1
ATOM 1447 O O . GLN B 1 68 ? -16.219 22.328 -4.379 1 44.41 68 GLN B O 1
ATOM 1452 N N . GLY B 1 69 ? -16.766 22.109 -6.363 1 38.81 69 GLY B N 1
ATOM 1453 C CA . GLY B 1 69 ? -16.609 23.531 -6.613 1 38.81 69 GLY B CA 1
ATOM 1454 C C . GLY B 1 69 ? -17.062 24.406 -5.453 1 38.81 69 GLY B C 1
ATOM 1455 O O . GLY B 1 69 ? -17.859 23.953 -4.621 1 38.81 69 GLY B O 1
ATOM 1456 N N . ARG B 1 70 ? -16.453 25.422 -5.074 1 45.31 70 ARG B N 1
ATOM 1457 C CA . ARG B 1 70 ? -16.844 26.547 -4.23 1 45.31 70 ARG B CA 1
ATOM 1458 C C . ARG B 1 70 ? -18.328 26.875 -4.418 1 45.31 70 ARG B C 1
ATOM 1460 O O . ARG B 1 70 ? -18.781 27.094 -5.543 1 45.31 70 ARG B O 1
ATOM 1467 N N . ALA B 1 71 ? -19.203 26.547 -3.699 1 43.97 71 ALA B N 1
ATOM 1468 C CA . ALA B 1 71 ? -20.281 27.516 -3.566 1 43.97 71 ALA B CA 1
ATOM 1469 C C . ALA B 1 71 ? -19.734 28.922 -3.348 1 43.97 71 ALA B C 1
ATOM 1471 O O . ALA B 1 71 ? -18.812 29.109 -2.551 1 43.97 71 ALA B O 1
ATOM 1472 N N . THR B 1 72 ? -19.594 29.938 -4.262 1 41.03 72 THR B N 1
ATOM 1473 C CA . THR B 1 72 ? -19.188 31.344 -4.172 1 41.03 72 THR B CA 1
ATOM 1474 C C . THR B 1 72 ? -19.641 31.953 -2.85 1 41.03 72 THR B C 1
ATOM 1476 O O . THR B 1 72 ? -19.672 33.188 -2.703 1 41.03 72 THR B O 1
ATOM 1479 N N . THR B 1 73 ? -20.453 31.391 -2.012 1 38.69 73 THR B N 1
ATOM 1480 C CA . THR B 1 73 ? -20.844 32.375 -0.996 1 38.69 73 THR B CA 1
ATOM 1481 C C . THR B 1 73 ? -19.656 32.719 -0.106 1 38.69 73 THR B C 1
ATOM 1483 O O . THR B 1 73 ? -19.078 31.828 0.553 1 38.69 73 THR B O 1
ATOM 1486 N N . VAL B 1 74 ? -18.859 33.812 -0.499 1 37.66 74 VAL B N 1
ATOM 1487 C CA . VAL B 1 74 ? -17.844 34.562 0.225 1 37.66 74 VAL B CA 1
ATOM 1488 C C . VAL B 1 74 ? -18.297 34.781 1.67 1 37.66 74 VAL B C 1
ATOM 1490 O O . VAL B 1 74 ? -18.906 35.812 1.998 1 37.66 74 VAL B O 1
ATOM 1493 N N . SER B 1 75 ? -19.078 33.969 2.357 1 34.84 75 SER B N 1
ATOM 1494 C CA . SER B 1 75 ? -19.312 34.562 3.672 1 34.84 75 SER B CA 1
ATOM 1495 C C . SER B 1 75 ? -18.016 34.688 4.453 1 34.84 75 SER B C 1
ATOM 1497 O O . SER B 1 75 ? -17.125 33.844 4.324 1 34.84 75 SER B O 1
ATOM 1499 N N . LYS B 1 76 ? -17.594 35.844 5.09 1 33.31 76 LYS B N 1
ATOM 1500 C CA . LYS B 1 76 ? -16.531 36.406 5.922 1 33.31 76 LYS B CA 1
ATOM 1501 C C . LYS B 1 76 ? -16.25 35.531 7.125 1 33.31 76 LYS B C 1
ATOM 1503 O O . LYS B 1 76 ? -15.359 35.812 7.93 1 33.31 76 LYS B O 1
ATOM 1508 N N . ARG B 1 77 ? -17.156 34.656 7.582 1 28.88 77 ARG B N 1
ATOM 1509 C CA . ARG B 1 77 ? -17.109 34.562 9.039 1 28.88 77 ARG B CA 1
ATOM 1510 C C . ARG B 1 77 ? -15.758 34.062 9.523 1 28.88 77 ARG B C 1
ATOM 1512 O O . ARG B 1 77 ? -14.977 33.531 8.734 1 28.88 77 ARG B O 1
ATOM 1519 N N . ILE B 1 78 ? -15.773 33.438 10.914 1 29.94 78 ILE B N 1
ATOM 1520 C CA . ILE B 1 78 ? -15.109 33.406 12.211 1 29.94 78 ILE B CA 1
ATOM 1521 C C . ILE B 1 78 ? -14.047 32.312 12.227 1 29.94 78 ILE B C 1
ATOM 1523 O O . ILE B 1 78 ? -14.375 31.125 12.227 1 29.94 78 ILE B O 1
ATOM 1527 N N . LEU B 1 79 ? -13.047 32.281 11.359 1 28.14 79 LEU B N 1
ATOM 1528 C CA . LEU B 1 79 ? -12.094 31.172 11.383 1 28.14 79 LEU B CA 1
ATOM 1529 C C . LEU B 1 79 ? -11.453 31.031 12.766 1 28.14 79 LEU B C 1
ATOM 1531 O O . LEU B 1 79 ? -10.438 30.344 12.922 1 28.14 79 LEU B O 1
ATOM 1535 N N . HIS B 1 80 ? -12.141 31.344 13.836 1 28.78 80 HIS B N 1
ATOM 1536 C CA . HIS B 1 80 ? -11.234 31.453 14.969 1 28.78 80 HIS B CA 1
ATOM 1537 C C . HIS B 1 80 ? -10.695 30.078 15.375 1 28.78 80 HIS B C 1
ATOM 1539 O O . HIS B 1 80 ? -10 29.953 16.375 1 28.78 80 HIS B O 1
ATOM 1545 N N . GLY B 1 81 ? -11.227 28.969 14.844 1 29.56 81 GLY B N 1
ATOM 1546 C CA . GLY B 1 81 ? -10.984 27.922 15.82 1 29.56 81 GLY B CA 1
ATOM 1547 C C . GLY B 1 81 ? -9.516 27.656 16.062 1 29.56 81 GLY B C 1
ATOM 1548 O O . GLY B 1 81 ? -8.688 27.812 15.164 1 29.56 81 GLY B O 1
ATOM 1549 N N . ALA B 1 82 ? -8.969 27.875 17.328 1 29.11 82 ALA B N 1
ATOM 1550 C CA . ALA B 1 82 ? -7.715 27.766 18.078 1 29.11 82 ALA B CA 1
ATOM 1551 C C . ALA B 1 82 ? -7.094 26.375 17.906 1 29.11 82 ALA B C 1
ATOM 1553 O O . ALA B 1 82 ? -6.238 25.984 18.703 1 29.11 82 ALA B O 1
ATOM 1554 N N . LEU B 1 83 ? -7.598 25.531 17.047 1 29.67 83 LEU B N 1
ATOM 1555 C CA . LEU B 1 83 ? -7.035 24.219 17.344 1 29.67 83 LEU B CA 1
ATOM 1556 C C . LEU B 1 83 ? -5.508 24.266 17.328 1 29.67 83 LEU B C 1
ATOM 1558 O O . LEU B 1 83 ? -4.914 24.875 16.438 1 29.67 83 LEU B O 1
ATOM 1562 N N . GLY B 1 84 ? -4.809 24.406 18.469 1 29.75 84 GLY B N 1
ATOM 1563 C CA . GLY B 1 84 ? -3.402 24.266 18.812 1 29.75 84 GLY B CA 1
ATOM 1564 C C . GLY B 1 84 ? -2.699 23.188 18.016 1 29.75 84 GLY B C 1
ATOM 1565 O O . GLY B 1 84 ? -2.396 22.109 18.547 1 29.75 84 GLY B O 1
ATOM 1566 N N . GLY B 1 85 ? -3.205 22.891 16.875 1 33.09 85 GLY B N 1
ATOM 1567 C CA . GLY B 1 85 ? -2.504 21.781 16.266 1 33.09 85 GLY B CA 1
ATOM 1568 C C . GLY B 1 85 ? -0.999 21.969 16.219 1 33.09 85 GLY B C 1
ATOM 1569 O O . GLY B 1 85 ? -0.511 23.094 16.203 1 33.09 85 GLY B O 1
ATOM 1570 N N . ARG B 1 86 ? -0.279 21.297 17.094 1 30.34 86 ARG B N 1
ATOM 1571 C CA . ARG B 1 86 ? 1.174 21.188 17.047 1 30.34 86 ARG B CA 1
ATOM 1572 C C . ARG B 1 86 ? 1.665 21.125 15.602 1 30.34 86 ARG B C 1
ATOM 1574 O O . ARG B 1 86 ? 1.323 20.203 14.859 1 30.34 86 ARG B O 1
ATOM 1581 N N . TYR B 1 87 ? 1.596 22.328 14.945 1 31.77 87 TYR B N 1
ATOM 1582 C CA . TYR B 1 87 ? 2.352 22.469 13.703 1 31.77 87 TYR B CA 1
ATOM 1583 C C . TYR B 1 87 ? 3.615 21.609 13.734 1 31.77 87 TYR B C 1
ATOM 1585 O O . TYR B 1 87 ? 4.348 21.609 14.727 1 31.77 87 TYR B O 1
ATOM 1593 N N . TYR B 1 88 ? 3.461 20.406 13.305 1 33.28 88 TYR B N 1
ATOM 1594 C CA . TYR B 1 88 ? 4.73 19.781 12.938 1 33.28 88 TYR B CA 1
ATOM 1595 C C . TYR B 1 88 ? 5.633 20.781 12.219 1 33.28 88 TYR B C 1
ATOM 1597 O O . TYR B 1 88 ? 5.34 21.188 11.094 1 33.28 88 TYR B O 1
ATOM 1605 N N . SER B 1 89 ? 5.902 21.906 12.797 1 35.91 89 SER B N 1
ATOM 1606 C CA . SER B 1 89 ? 6.992 22.75 12.289 1 35.91 89 SER B CA 1
ATOM 1607 C C . SER B 1 89 ? 8.148 21.891 11.773 1 35.91 89 SER B C 1
ATOM 1609 O O . SER B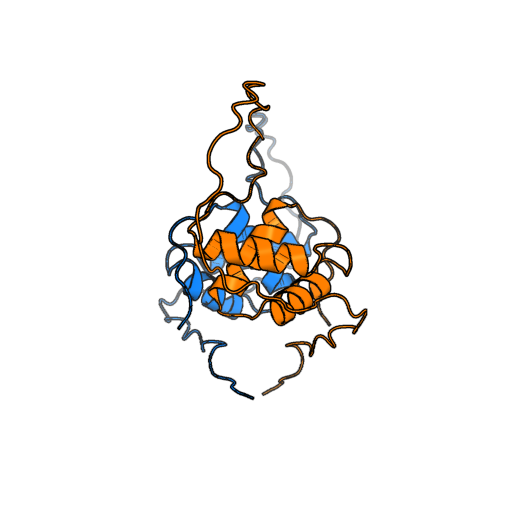 1 89 ? 9.219 21.859 12.383 1 35.91 89 SER B O 1
ATOM 1611 N N . GLN B 1 90 ? 7.945 20.578 11.609 1 35.81 90 GLN B N 1
ATOM 1612 C CA . GLN B 1 90 ? 9.203 20.125 11.039 1 35.81 90 GLN B CA 1
ATOM 1613 C C . GLN B 1 90 ? 9.602 20.969 9.828 1 35.81 90 GLN B C 1
ATOM 1615 O O . GLN B 1 90 ? 8.789 21.188 8.922 1 35.81 90 GLN B O 1
ATOM 1620 N N . GLN B 1 91 ? 10.211 22.125 9.992 1 32.62 91 GLN B N 1
ATOM 1621 C CA . GLN B 1 91 ? 11.023 22.75 8.953 1 32.62 91 GLN B CA 1
ATOM 1622 C C . GLN B 1 91 ? 11.492 21.734 7.926 1 32.62 91 GLN B C 1
ATOM 1624 O O . GLN B 1 91 ? 12.398 20.938 8.195 1 32.62 91 GLN B O 1
ATOM 1629 N N . TRP B 1 92 ? 10.648 21 7.383 1 41.41 92 TRP B N 1
ATOM 1630 C CA . TRP B 1 92 ? 10.953 20.031 6.34 1 41.41 92 TRP B CA 1
ATOM 1631 C C . TRP B 1 92 ? 11.789 20.656 5.23 1 41.41 92 TRP B C 1
ATOM 1633 O O . TRP B 1 92 ? 11.961 20.078 4.164 1 41.41 92 TRP B O 1
ATOM 1643 N N . GLN B 1 93 ? 12.055 21.969 5.289 1 34.06 93 GLN B N 1
ATOM 1644 C CA . GLN B 1 93 ? 12.711 22.609 4.152 1 34.06 93 GLN B CA 1
ATOM 1645 C C . GLN B 1 93 ? 13.93 21.797 3.709 1 34.06 93 GLN B C 1
ATOM 1647 O O . GLN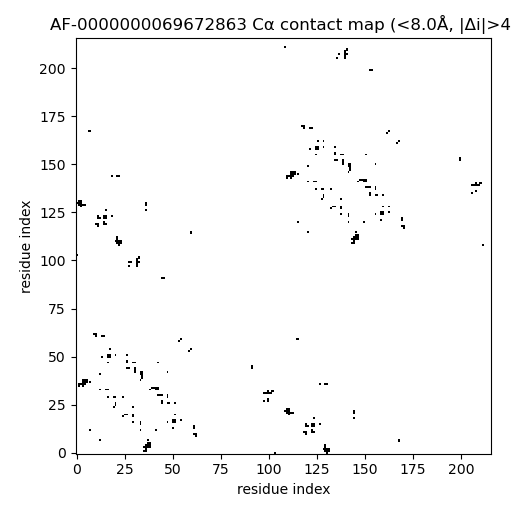 B 1 93 ? 14.344 21.875 2.551 1 34.06 93 GLN B O 1
ATOM 1652 N N . SER B 1 94 ? 14.977 21.641 4.727 1 35.44 94 SER B N 1
ATOM 1653 C CA . SER B 1 94 ? 16.297 21.516 4.121 1 35.44 94 SER B CA 1
ATOM 1654 C C . SER B 1 94 ? 16.359 20.328 3.176 1 35.44 94 SER B C 1
ATOM 1656 O O . SER B 1 94 ? 15.641 19.344 3.365 1 35.44 94 SER B O 1
ATOM 1658 N N . GLU B 1 95 ? 16.828 20.469 1.899 1 37.78 95 GLU B N 1
ATOM 1659 C CA . GLU B 1 95 ? 17.297 19.5 0.924 1 37.78 95 GLU B CA 1
ATOM 1660 C C . GLU B 1 95 ? 17.953 18.312 1.611 1 37.78 95 GLU B C 1
ATOM 1662 O O . GLU B 1 95 ? 18.891 17.719 1.07 1 37.78 95 GLU B O 1
ATOM 1667 N N . ARG B 1 96 ? 17.859 18.172 2.967 1 37.47 96 ARG B N 1
ATOM 1668 C CA . ARG B 1 96 ? 18.625 17.047 3.463 1 37.47 96 ARG B CA 1
ATOM 1669 C C . ARG B 1 96 ? 18.078 15.727 2.922 1 37.47 96 ARG B C 1
ATOM 1671 O O . ARG B 1 96 ? 16.891 15.438 3.055 1 37.47 96 ARG B O 1
ATOM 1678 N N . ARG B 1 97 ? 18.641 15.289 1.861 1 43.03 97 ARG B N 1
ATOM 1679 C CA . ARG B 1 97 ? 18.531 13.914 1.391 1 43.03 97 ARG B CA 1
ATOM 1680 C C . ARG B 1 97 ? 18.266 12.953 2.549 1 43.03 97 ARG B C 1
ATOM 1682 O O . ARG B 1 97 ? 19.141 12.734 3.391 1 43.03 97 ARG B O 1
ATOM 1689 N N . THR B 1 98 ? 16.969 13.188 3.086 1 52.25 98 THR B N 1
ATOM 1690 C CA . THR B 1 98 ? 16.672 12.172 4.09 1 52.25 98 THR B CA 1
ATOM 1691 C C . THR B 1 98 ? 17.359 10.852 3.748 1 52.25 98 THR B C 1
ATOM 1693 O O . THR B 1 98 ? 17.203 10.328 2.641 1 52.25 98 THR B O 1
ATOM 1696 N N . HIS B 1 99 ? 18.562 10.812 4.273 1 51.5 99 HIS B N 1
ATOM 1697 C CA . HIS B 1 99 ? 19.188 9.5 4.156 1 51.5 99 HIS B CA 1
ATOM 1698 C C . HIS B 1 99 ? 18.219 8.383 4.531 1 51.5 99 HIS B C 1
ATOM 1700 O O . HIS B 1 99 ? 17.719 8.352 5.66 1 51.5 99 HIS B O 1
ATOM 1706 N N . CYS B 1 100 ? 17.391 8.07 3.611 1 60.44 100 CYS B N 1
AT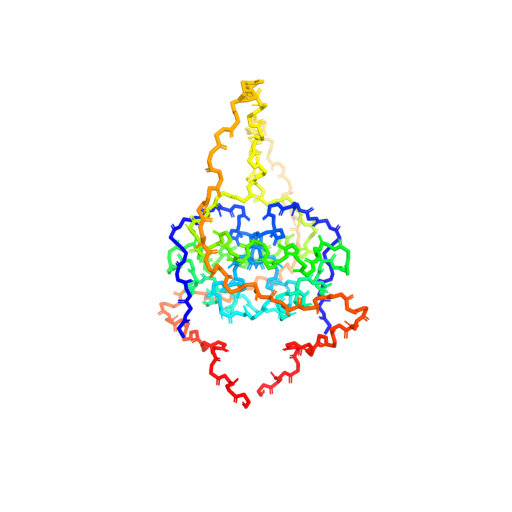OM 1707 C CA . CYS B 1 100 ? 16.578 6.863 3.756 1 60.44 100 CYS B CA 1
ATOM 1708 C C . CYS B 1 100 ? 17.422 5.684 4.219 1 60.44 100 CYS B C 1
ATOM 1710 O O . CYS B 1 100 ? 18.406 5.328 3.564 1 60.44 100 CYS B O 1
ATOM 1712 N N . THR B 1 101 ? 17.625 5.531 5.43 1 50.03 101 THR B N 1
ATOM 1713 C CA . THR B 1 101 ? 18.25 4.273 5.832 1 50.03 101 THR B CA 1
ATOM 1714 C C . THR B 1 101 ? 17.406 3.084 5.367 1 50.03 101 THR B C 1
ATOM 1716 O O . THR B 1 101 ? 16.234 2.982 5.703 1 50.03 101 THR B O 1
ATOM 1719 N N . GLY B 1 102 ? 17.688 2.65 4.16 1 43.91 102 GLY B N 1
ATOM 1720 C CA . GLY B 1 102 ? 17.047 1.5 3.549 1 43.91 102 GLY B CA 1
ATOM 1721 C C . GLY B 1 102 ? 16.734 0.395 4.539 1 43.91 102 GLY B C 1
ATOM 1722 O O . GLY B 1 102 ? 17.531 0.114 5.438 1 43.91 102 GLY B O 1
ATOM 1723 N N . PHE B 1 103 ? 15.445 0.057 4.816 1 42.06 103 PHE B N 1
ATOM 1724 C CA . PHE B 1 103 ? 15.023 -1.152 5.512 1 42.06 103 PHE B CA 1
ATOM 1725 C C . PHE B 1 103 ? 15.766 -2.371 4.984 1 42.06 103 PHE B C 1
ATOM 1727 O O . PHE B 1 103 ? 15.531 -3.494 5.441 1 42.06 103 PHE B O 1
ATOM 1734 N N . GLY B 1 104 ? 16.453 -2.342 3.861 1 36.59 104 GLY B N 1
ATOM 1735 C CA . GLY B 1 104 ? 16.984 -3.543 3.232 1 36.59 104 GLY B CA 1
ATOM 1736 C C . GLY B 1 104 ? 17.641 -4.488 4.215 1 36.59 104 GLY B C 1
ATOM 1737 O O . GLY B 1 104 ? 17.328 -5.68 4.25 1 36.59 104 GLY B O 1
ATOM 1738 N N . ASN B 1 105 ? 18.969 -4.301 4.473 1 32.53 105 ASN B N 1
ATOM 1739 C CA . ASN B 1 105 ? 19.969 -5.312 4.773 1 32.53 105 ASN B CA 1
ATOM 1740 C C . ASN B 1 105 ? 19.844 -5.812 6.211 1 32.53 105 ASN B C 1
ATOM 1742 O O . ASN B 1 105 ? 20.75 -5.59 7.023 1 32.53 105 ASN B O 1
ATOM 1746 N N . ILE B 1 106 ? 18.844 -5.555 6.922 1 29.69 106 ILE B N 1
ATOM 1747 C CA . ILE B 1 106 ? 19.141 -6.312 8.133 1 29.69 106 ILE B CA 1
ATOM 1748 C C . ILE B 1 106 ? 18.969 -7.805 7.863 1 29.69 106 ILE B C 1
ATOM 1750 O O . ILE B 1 106 ? 17.844 -8.297 7.742 1 29.69 106 ILE B O 1
ATOM 1754 N N . ARG B 1 107 ? 19.781 -8.406 6.977 1 27.67 107 ARG B N 1
ATOM 1755 C CA . ARG B 1 107 ? 20.062 -9.844 7.023 1 27.67 107 ARG B CA 1
ATOM 1756 C C . ARG B 1 107 ? 20.141 -10.336 8.469 1 27.67 107 ARG B C 1
ATOM 1758 O O . ARG B 1 107 ? 20.922 -9.828 9.266 1 27.67 107 ARG B O 1
ATOM 1765 N N . TRP B 1 108 ? 19.016 -10.773 9.109 1 23.7 108 TRP B N 1
ATOM 1766 C CA . TRP B 1 108 ? 19.438 -11.633 10.219 1 23.7 108 TRP B CA 1
ATOM 1767 C C . TRP B 1 108 ? 20.266 -12.797 9.727 1 23.7 108 TRP B C 1
ATOM 1769 O O . TRP B 1 108 ? 20.094 -13.266 8.594 1 23.7 108 TRP B O 1
#